Protein AF-0000000066939389 (afdb_homodimer)

Organism: NCBI:txid1442368

Nearest PDB structures (foldseek):
  5b0c-assembly1_B  TM=9.181E-01  e=1.060E-09  Cannabis sativa
  5b0d-assembly1_A  TM=9.065E-01  e=1.227E-09  Cannabis sativa
  5b0f-assembly1_B  TM=9.183E-01  e=2.949E-09  Cannabis sativa
  3hfk-assembly1_D  TM=7.284E-01  e=1.180E-06  Pseudomonas reinekei
  2ftr-assembly1_B  TM=6.186E-01  e=6.329E-04  Halalkalibacterium halodurans C-125

Secondary structure (DSSP, 8-state):
--EEEEEEEEE-TT--HHHHHHHHHHHHHHHHH-B-TTT-SB-EEEEEEEE---SSS--TT--EEEEEEESSHHHHHHHHHT-HHHHHHHHHHGGGEEEEEEEEEETT--/--EEEEEEEEE-TT--HHHHHHHHHHHHHHHHH-B-TTT-SB-EEEEEEEE---SSS--TT--EEEEEEESSHHHHHHHHHT-HHHHHHHHHHGGGEEEEEEEEEETT--

pLDDT: mean 97.98, std 1.35, range [88.69, 98.94]

InterPro domains:
  IPR011008 Dimeric alpha-beta barrel [SSF54909] (2-107)
  IPR013097 Stress responsive alpha+beta-barrel [PF07876] (3-106)
  IPR013097 Stress responsive alpha+beta-barrel [PS51502] (3-105)
  IPR013097 Stress responsive alpha+beta-barrel [SM00886] (3-107)
  IPR044662 Stress-response A/B barrel domain-containing protein HS1/DABB1-like [PTHR33178] (3-108)

Radius of gyration: 17.3 Å; Cα contacts (8 Å, |Δi|>4): 454; chains: 2; bounding box: 35×48×40 Å

Foldseek 3Di:
DKKKKKKFFLFDPPDDPVRVVVLVCLQQCCQAVQADPVVRGRFWPDKDKDFDDDPPPPCVNTTMMMITMGPDPVVVCCLVPPGVSNVVSCVVCVVGTDDMDIDMDDPPDD/DKKKKKKFFLFDPPDDPVRVVVLVCLVQCCQAPQADPPVRGRFWPDKDKDFDDDPPPPCVNTTMMMITMGPDPVVVCCLVPPGVSNVVSCVVCVVGTDDMDMDMDDPPDD

Solvent-accessible surface area (backbone atoms only — not comparable to full-atom values): 11600 Å² total; per-residue (Å²): 98,46,26,43,38,38,39,34,34,17,57,43,85,82,56,48,73,66,54,50,43,50,51,52,50,55,60,58,44,42,37,71,62,36,56,35,89,84,79,67,38,60,55,47,72,46,66,49,34,22,33,50,69,53,87,78,78,34,39,86,73,42,42,30,39,34,46,34,31,21,66,24,56,66,56,45,50,40,45,75,74,63,34,65,56,51,51,49,47,47,66,73,48,50,84,51,39,80,44,65,36,40,42,20,23,38,73,77,41,112,98,46,28,43,39,36,40,35,33,17,55,44,83,83,57,48,73,65,54,50,45,51,52,51,49,56,59,58,44,42,37,74,63,36,56,35,90,84,81,68,37,56,55,48,72,46,67,48,34,21,33,50,70,53,88,77,78,34,41,86,74,42,42,31,39,34,46,34,32,23,66,24,58,65,55,46,50,39,45,75,75,62,34,65,56,52,51,48,48,47,66,71,48,48,84,51,37,79,45,65,36,39,43,21,23,37,72,78,41,108

Structure (mmCIF, N/CA/C/O backbone):
data_AF-0000000066939389-model_v1
#
loop_
_entity.id
_entity.type
_entity.pdbx_description
1 polymer 'Stress-response A/B barrel domain-containing protein'
#
loop_
_atom_site.group_PDB
_atom_site.id
_atom_site.type_symbol
_atom_site.label_atom_id
_atom_site.label_alt_id
_atom_site.label_comp_id
_atom_site.label_asym_id
_atom_site.label_entity_id
_atom_site.label_seq_id
_atom_site.pdbx_PDB_ins_code
_atom_site.Cartn_x
_atom_site.Cartn_y
_atom_site.Cartn_z
_atom_site.occupancy
_atom_site.B_iso_or_equiv
_atom_site.auth_seq_id
_atom_site.auth_comp_id
_atom_site.auth_asym_id
_atom_site.auth_atom_id
_atom_site.pdbx_PDB_model_num
ATOM 1 N N . MET A 1 1 ? -14.898 -1.695 10.594 1 88.69 1 MET A N 1
ATOM 2 C CA . MET A 1 1 ? -13.766 -2.562 10.281 1 88.69 1 MET A CA 1
ATOM 3 C C . MET A 1 1 ? -12.539 -1.738 9.914 1 88.69 1 MET A C 1
ATOM 5 O O . MET A 1 1 ? -12.664 -0.616 9.422 1 88.69 1 MET A O 1
ATOM 9 N N . ALA A 1 2 ? -11.414 -2.283 10.18 1 96.31 2 ALA A N 1
ATOM 10 C CA . ALA A 1 2 ? -10.172 -1.541 9.977 1 96.31 2 ALA A CA 1
ATOM 11 C C . ALA A 1 2 ? -9.961 -1.225 8.5 1 96.31 2 ALA A C 1
ATOM 13 O O . ALA A 1 2 ? -10.406 -1.975 7.625 1 96.31 2 ALA A O 1
ATOM 14 N N . ILE A 1 3 ? -9.469 -0.086 8.227 1 98.69 3 ILE A N 1
ATOM 15 C CA . ILE A 1 3 ? -9.172 0.346 6.867 1 98.69 3 ILE A CA 1
ATOM 16 C C . ILE A 1 3 ? -7.664 0.49 6.688 1 98.69 3 ILE A C 1
ATOM 18 O O . ILE A 1 3 ? -6.988 1.094 7.52 1 98.69 3 ILE A O 1
ATOM 22 N N . VAL A 1 4 ? -7.184 -0.152 5.664 1 98.88 4 VAL A N 1
ATOM 23 C CA . VAL A 1 4 ? -5.812 0.104 5.23 1 98.88 4 VAL A CA 1
ATOM 24 C C . VAL A 1 4 ? -5.809 1.155 4.121 1 98.88 4 VAL A C 1
ATOM 26 O O . VAL A 1 4 ? -6.508 1.007 3.115 1 98.88 4 VAL A O 1
ATOM 29 N N . HIS A 1 5 ? -5.168 2.242 4.387 1 98.94 5 HIS A N 1
ATOM 30 C CA . HIS A 1 5 ? -5.016 3.387 3.496 1 98.94 5 HIS A CA 1
ATOM 31 C C . HIS A 1 5 ? -3.627 3.404 2.859 1 98.94 5 HIS A C 1
ATOM 33 O O . HIS A 1 5 ? -2.639 3.721 3.525 1 98.94 5 HIS A O 1
ATOM 39 N N . ILE A 1 6 ? -3.547 3.037 1.545 1 98.94 6 ILE A N 1
ATOM 40 C CA . ILE A 1 6 ? -2.309 3.088 0.775 1 98.94 6 ILE A CA 1
ATOM 41 C C . ILE A 1 6 ? -2.227 4.406 0.014 1 98.94 6 ILE A C 1
ATOM 43 O O . ILE A 1 6 ? -3.186 4.809 -0.65 1 98.94 6 ILE A O 1
ATOM 47 N N . VAL A 1 7 ? -1.108 5.066 0.134 1 98.94 7 VAL A N 1
ATOM 48 C CA . VAL A 1 7 ? -0.902 6.273 -0.658 1 98.94 7 VAL A CA 1
ATOM 49 C C . VAL A 1 7 ? 0.495 6.258 -1.274 1 98.94 7 VAL A C 1
ATOM 51 O O . VAL A 1 7 ? 1.485 6.031 -0.576 1 98.94 7 VAL A O 1
ATOM 54 N N . LEU A 1 8 ? 0.57 6.395 -2.561 1 98.88 8 LEU A N 1
ATOM 55 C CA . LEU A 1 8 ? 1.81 6.516 -3.32 1 98.88 8 LEU A CA 1
ATOM 56 C C . LEU A 1 8 ? 2.01 7.945 -3.807 1 98.88 8 LEU A C 1
ATOM 58 O O . LEU A 1 8 ? 1.061 8.594 -4.254 1 98.88 8 LEU A O 1
ATOM 62 N N . PHE A 1 9 ? 3.254 8.453 -3.682 1 98.88 9 PHE A N 1
ATOM 63 C CA . PHE A 1 9 ? 3.576 9.797 -4.145 1 98.88 9 PHE A CA 1
ATOM 64 C C . PHE A 1 9 ? 4.645 9.75 -5.234 1 98.88 9 PHE A C 1
ATOM 66 O O . PHE A 1 9 ? 5.641 9.031 -5.102 1 98.88 9 PHE A O 1
ATOM 73 N N . LYS A 1 10 ? 4.375 10.43 -6.352 1 98.81 10 LYS A N 1
ATOM 74 C CA . LYS A 1 10 ? 5.43 10.812 -7.285 1 98.81 10 LYS A CA 1
ATOM 75 C C . LYS A 1 10 ? 6.023 12.172 -6.918 1 98.81 10 LYS A C 1
ATOM 77 O O . LYS A 1 10 ? 5.559 13.211 -7.395 1 98.81 10 LYS A O 1
ATOM 82 N N . LEU A 1 11 ? 7.023 12.148 -6.059 1 98.75 11 LEU A N 1
ATOM 83 C CA . LEU A 1 11 ? 7.648 13.398 -5.633 1 98.75 11 LEU A CA 1
ATOM 84 C C . LEU A 1 11 ? 8.414 14.047 -6.785 1 98.75 11 LEU A C 1
ATOM 86 O O . LEU A 1 11 ? 8.992 13.344 -7.617 1 98.75 11 LEU A O 1
ATOM 90 N N . LYS A 1 12 ? 8.398 15.32 -6.723 1 98.62 12 LYS A N 1
ATOM 91 C CA . LYS A 1 12 ? 9.117 16.047 -7.766 1 98.62 12 LYS A CA 1
ATOM 92 C C . LYS A 1 12 ? 10.609 15.766 -7.707 1 98.62 12 LYS A C 1
ATOM 94 O O . LYS A 1 12 ? 11.203 15.711 -6.625 1 98.62 12 LYS A O 1
ATOM 99 N N . SER A 1 13 ? 11.18 15.617 -8.922 1 96.88 13 SER A N 1
ATOM 100 C CA . SER A 1 13 ? 12.594 15.25 -9.016 1 96.88 13 SER A CA 1
ATOM 101 C C . SER A 1 13 ? 13.492 16.391 -8.547 1 96.88 13 SER A C 1
ATOM 103 O O . SER A 1 13 ? 14.641 16.156 -8.164 1 96.88 13 SER A O 1
ATOM 105 N N . ALA A 1 14 ? 13 17.562 -8.484 1 97.62 14 ALA A N 1
ATOM 106 C CA . ALA A 1 14 ? 13.805 18.75 -8.164 1 97.62 14 ALA A CA 1
ATOM 107 C C . ALA A 1 14 ? 13.969 18.891 -6.656 1 97.62 14 ALA A C 1
ATOM 109 O O . ALA A 1 14 ? 14.797 19.688 -6.199 1 97.62 14 ALA A O 1
ATOM 110 N N . LEU A 1 15 ? 13.18 18.156 -5.914 1 97.94 15 LEU A N 1
ATOM 111 C CA . LEU A 1 15 ? 13.273 18.281 -4.465 1 97.94 15 LEU A CA 1
ATOM 112 C C . LEU A 1 15 ? 14.664 17.891 -3.977 1 97.94 15 LEU A C 1
ATOM 114 O O . LEU A 1 15 ? 15.242 16.906 -4.465 1 97.94 15 LEU A O 1
AT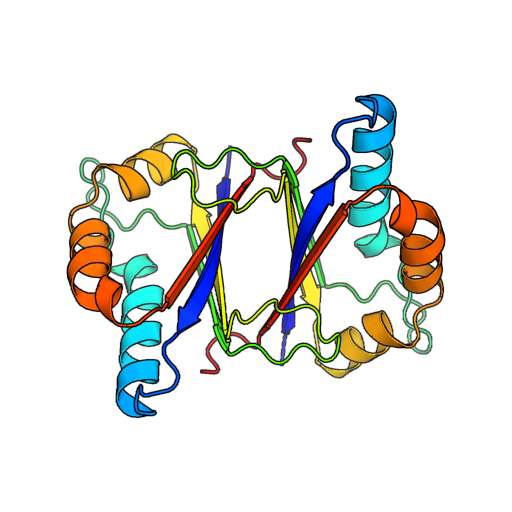OM 118 N N . SER A 1 16 ? 15.172 18.672 -3.035 1 97.62 16 SER A N 1
ATOM 119 C CA . SER A 1 16 ? 16.422 18.297 -2.371 1 97.62 16 SER A CA 1
ATOM 120 C C . SER A 1 16 ? 16.203 17.125 -1.422 1 97.62 16 SER A C 1
ATOM 122 O O . SER A 1 16 ? 15.062 16.766 -1.108 1 97.62 16 SER A O 1
ATOM 124 N N . GLU A 1 17 ? 17.312 16.531 -1.007 1 96.44 17 GLU A N 1
ATOM 125 C CA . GLU A 1 17 ? 17.234 15.453 -0.027 1 96.44 17 GLU A CA 1
ATOM 126 C C . GLU A 1 17 ? 16.547 15.922 1.258 1 96.44 17 GLU A C 1
ATOM 128 O O . GLU A 1 17 ? 15.773 15.18 1.86 1 96.44 17 GLU A O 1
ATOM 133 N N . THR A 1 18 ? 16.859 17.141 1.604 1 97.62 18 THR A N 1
ATOM 134 C CA . THR A 1 18 ? 16.281 17.703 2.82 1 97.62 18 THR A CA 1
ATOM 135 C C . THR A 1 18 ? 14.766 17.875 2.67 1 97.62 18 THR A C 1
ATOM 137 O O . THR A 1 18 ? 14.008 17.547 3.588 1 97.62 18 THR A O 1
ATOM 140 N N . GLU A 1 19 ? 14.336 18.359 1.562 1 98.06 19 GLU A N 1
ATOM 141 C CA . GLU A 1 19 ? 12.906 18.547 1.316 1 98.06 19 GLU A CA 1
ATOM 142 C C . GLU A 1 19 ? 12.172 17.219 1.287 1 98.06 19 GLU A C 1
ATOM 144 O O . GLU A 1 19 ? 11.055 17.094 1.808 1 98.06 19 GLU A O 1
ATOM 149 N N . ARG A 1 20 ? 12.797 16.25 0.665 1 97.94 20 ARG A N 1
ATOM 150 C CA . ARG A 1 20 ? 12.211 14.922 0.624 1 97.94 20 ARG A CA 1
ATOM 151 C C . ARG A 1 20 ? 12.062 14.344 2.027 1 97.94 20 ARG A C 1
ATOM 153 O O . ARG A 1 20 ? 11.023 13.789 2.369 1 97.94 20 ARG A O 1
ATOM 160 N N . LYS A 1 21 ? 13.125 14.5 2.773 1 97.69 21 LYS A N 1
ATOM 161 C CA . LYS A 1 21 ? 13.086 14.016 4.148 1 97.69 21 LYS A CA 1
ATOM 162 C C . LYS A 1 21 ? 12 14.727 4.949 1 97.69 21 LYS A C 1
ATOM 164 O O . LYS A 1 21 ? 11.273 14.094 5.719 1 97.69 21 LYS A O 1
ATOM 169 N N . GLU A 1 22 ? 11.906 16 4.801 1 98.19 22 GLU A N 1
ATOM 170 C CA . GLU A 1 22 ? 10.883 16.781 5.488 1 98.19 22 GLU A CA 1
ATOM 171 C C . GLU A 1 22 ? 9.484 16.297 5.117 1 98.19 22 GLU A C 1
ATOM 173 O O . GLU A 1 22 ? 8.617 16.156 5.984 1 98.19 22 GLU A O 1
ATOM 178 N N . PHE A 1 23 ? 9.297 16.078 3.824 1 98.69 23 PHE A N 1
ATOM 179 C CA . PHE A 1 23 ? 8.016 15.562 3.35 1 98.69 23 PHE A CA 1
ATOM 180 C C . PHE A 1 23 ? 7.672 14.258 4.051 1 98.69 23 PHE A C 1
ATOM 182 O O . PHE A 1 23 ? 6.562 14.102 4.57 1 98.69 23 PHE A O 1
ATOM 189 N N . CYS A 1 24 ? 8.609 13.352 4.109 1 98.56 24 CYS A N 1
ATOM 190 C CA . CYS A 1 24 ? 8.375 12.031 4.688 1 98.56 24 CYS A CA 1
ATOM 191 C C . CYS A 1 24 ? 8.148 12.133 6.191 1 98.56 24 CYS A C 1
ATOM 193 O O . CYS A 1 24 ? 7.285 11.438 6.738 1 98.56 24 CYS A O 1
ATOM 195 N N . ASP A 1 25 ? 8.938 13.016 6.855 1 98.44 25 ASP A N 1
ATOM 196 C CA . ASP A 1 25 ? 8.734 13.234 8.281 1 98.44 25 ASP A CA 1
ATOM 197 C C . ASP A 1 25 ? 7.336 13.781 8.562 1 98.44 25 ASP A C 1
ATOM 199 O O . ASP A 1 25 ? 6.676 13.352 9.516 1 98.44 25 ASP A O 1
ATOM 203 N N . ASP A 1 26 ? 6.938 14.758 7.773 1 98.62 26 ASP A N 1
ATOM 204 C CA . ASP A 1 26 ? 5.598 15.312 7.922 1 98.62 26 ASP A CA 1
ATOM 205 C C . ASP A 1 26 ? 4.535 14.219 7.789 1 98.62 26 ASP A C 1
ATOM 207 O O . ASP A 1 26 ? 3.627 14.125 8.617 1 98.62 26 ASP A O 1
ATOM 211 N N . MET A 1 27 ? 4.66 13.398 6.754 1 98.69 27 MET A N 1
ATOM 212 C CA . MET A 1 27 ? 3.701 12.328 6.488 1 98.69 27 MET A CA 1
ATOM 213 C C . MET A 1 27 ? 3.623 11.367 7.664 1 98.69 27 MET A C 1
ATOM 215 O O . MET A 1 27 ? 2.531 11.039 8.141 1 98.69 27 MET A O 1
ATOM 219 N N . LEU A 1 28 ? 4.758 10.961 8.164 1 98.44 28 LEU A N 1
ATOM 220 C CA . LEU A 1 28 ? 4.789 9.938 9.211 1 98.44 28 LEU A CA 1
ATOM 221 C C . LEU A 1 28 ? 4.367 10.523 10.555 1 98.44 28 LEU A C 1
ATOM 223 O O . LEU A 1 28 ? 3.865 9.805 11.422 1 98.44 28 LEU A O 1
ATOM 227 N N . SER A 1 29 ? 4.547 11.82 10.727 1 98.44 29 SER A N 1
ATOM 228 C CA . SER A 1 29 ? 4.168 12.477 11.977 1 98.44 29 SER A CA 1
ATOM 229 C C . SER A 1 29 ? 2.654 12.523 12.141 1 98.44 29 SER A C 1
ATOM 231 O O . SER A 1 29 ? 2.148 12.734 13.242 1 98.44 29 SER A O 1
ATOM 233 N N . LEU A 1 30 ? 1.893 12.352 11.008 1 98.75 30 LEU A N 1
ATOM 234 C CA . LEU A 1 30 ? 0.436 12.414 11.062 1 98.75 30 LEU A CA 1
ATOM 235 C C . LEU A 1 30 ? -0.119 11.398 12.055 1 98.75 30 LEU A C 1
ATOM 237 O O . LEU A 1 30 ? -1.142 11.641 12.695 1 98.75 30 LEU A O 1
ATOM 241 N N . LYS A 1 31 ? 0.53 10.25 12.188 1 98.62 31 LYS A N 1
ATOM 242 C CA . LYS A 1 31 ? 0.087 9.203 13.109 1 98.62 31 LYS A CA 1
ATOM 243 C C . LYS A 1 31 ? -0.072 9.75 14.523 1 98.62 31 LYS A C 1
ATOM 245 O O . LYS A 1 31 ? -1.02 9.398 15.227 1 98.62 31 LYS A O 1
ATOM 250 N N . ASP A 1 32 ? 0.812 10.641 14.875 1 98.19 32 ASP A N 1
ATOM 251 C CA . ASP A 1 32 ? 0.841 11.133 16.25 1 98.19 32 ASP A CA 1
ATOM 252 C C . ASP A 1 32 ? 0.137 12.484 16.359 1 98.19 32 ASP A C 1
ATOM 254 O O . ASP A 1 32 ? -0.246 12.898 17.469 1 98.19 32 ASP A O 1
ATOM 258 N N . THR A 1 33 ? 0.004 13.195 15.25 1 98.5 33 THR A N 1
ATOM 259 C CA . THR A 1 33 ? -0.475 14.57 15.344 1 98.5 33 THR A CA 1
ATOM 260 C C . THR A 1 33 ? -1.947 14.656 14.945 1 98.5 33 THR A C 1
ATOM 262 O O . THR A 1 33 ? -2.627 15.633 15.273 1 98.5 33 THR A O 1
ATOM 265 N N . CYS A 1 34 ? -2.453 13.75 14.164 1 98.75 34 CYS A N 1
ATOM 266 C CA . CYS A 1 34 ? -3.887 13.688 13.906 1 98.75 34 CYS A CA 1
ATOM 267 C C . CYS A 1 34 ? -4.648 13.258 15.156 1 98.75 34 CYS A C 1
ATOM 269 O O . CYS A 1 34 ? -4.535 12.109 15.586 1 98.75 34 CYS A O 1
ATOM 271 N N . ILE A 1 35 ? -5.457 14.117 15.711 1 97.94 35 ILE A N 1
ATOM 272 C CA . ILE A 1 35 ? -6.184 13.914 16.953 1 97.94 35 ILE A CA 1
ATOM 273 C C . ILE A 1 35 ? -7.684 13.852 16.672 1 97.94 35 ILE A C 1
ATOM 275 O O . ILE A 1 35 ? -8.227 14.727 15.992 1 97.94 35 ILE A O 1
ATOM 279 N N . HIS A 1 36 ? -8.242 12.898 17.219 1 96.56 36 HIS A N 1
ATOM 280 C CA . HIS A 1 36 ? -9.688 12.766 17.047 1 96.56 36 HIS A CA 1
ATOM 281 C C . HIS A 1 36 ? -10.438 13.859 17.781 1 96.56 36 HIS A C 1
ATOM 283 O O . HIS A 1 36 ? -10.164 14.125 18.953 1 96.56 36 HIS A O 1
ATOM 289 N N . PRO A 1 37 ? -11.398 14.414 17.109 1 94.38 37 PRO A N 1
ATOM 290 C CA . PRO A 1 37 ? -12.031 15.602 17.688 1 94.38 37 PRO A CA 1
ATOM 291 C C . PRO A 1 37 ? -12.836 15.281 18.953 1 94.38 37 PRO A C 1
ATOM 293 O O . PRO A 1 37 ? -13.016 16.141 19.812 1 94.38 37 PRO A O 1
ATOM 296 N N . THR A 1 38 ? -13.344 14.047 19.141 1 95 38 THR A N 1
ATOM 297 C CA . THR A 1 38 ? -14.172 13.703 20.281 1 95 38 THR A CA 1
ATOM 298 C C . THR A 1 38 ? -13.344 13.062 21.391 1 95 38 THR A C 1
ATOM 300 O O . THR A 1 38 ? -13.414 13.477 22.547 1 95 38 THR A O 1
ATOM 303 N N . SER A 1 39 ? -12.492 12.141 21.078 1 95.38 39 SER A N 1
ATOM 304 C CA . SER A 1 39 ? -11.703 11.438 22.094 1 95.38 39 SER A CA 1
ATOM 305 C C . S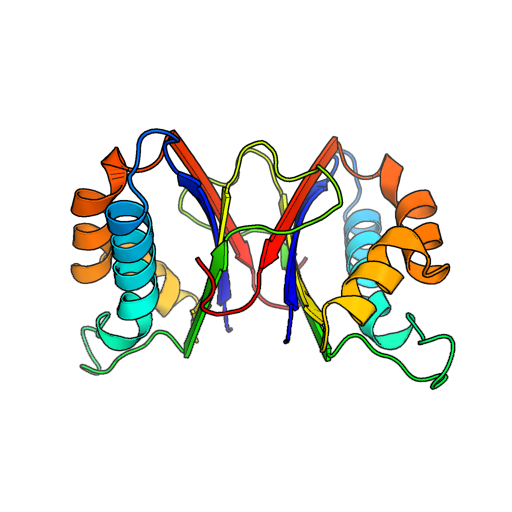ER A 1 39 ? -10.461 12.234 22.469 1 95.38 39 SER A C 1
ATOM 307 O O . SER A 1 39 ? -9.836 11.961 23.5 1 95.38 39 SER A O 1
ATOM 309 N N . ASN A 1 40 ? -10.062 13.156 21.641 1 96.44 40 ASN A N 1
ATOM 310 C CA . ASN A 1 40 ? -8.875 13.984 21.828 1 96.44 40 ASN A CA 1
ATOM 311 C C . ASN A 1 40 ? -7.605 13.133 21.922 1 96.44 40 ASN A C 1
ATOM 313 O O . ASN A 1 40 ? -6.688 13.461 22.688 1 96.44 40 ASN A O 1
ATOM 317 N N . LYS A 1 41 ? -7.535 12.078 21.25 1 97.44 41 LYS A N 1
ATOM 318 C CA . LYS A 1 41 ? -6.391 11.18 21.172 1 97.44 41 LYS A CA 1
ATOM 319 C C . LYS A 1 41 ? -6.008 10.906 19.719 1 97.44 41 LYS A C 1
ATOM 321 O O . LYS A 1 41 ? -6.84 11.023 18.812 1 97.44 41 LYS A O 1
ATOM 326 N N . PRO A 1 42 ? -4.695 10.594 19.531 1 98.25 42 PRO A N 1
ATOM 327 C CA . PRO A 1 42 ? -4.363 10.086 18.203 1 98.25 42 PRO A CA 1
ATOM 328 C C . PRO A 1 42 ? -5.23 8.898 17.797 1 98.25 42 PRO A C 1
ATOM 330 O O . PRO A 1 42 ? -5.543 8.039 18.625 1 98.25 42 PRO A O 1
ATOM 333 N N . TYR A 1 43 ? -5.664 8.844 16.5 1 98.31 43 TYR A N 1
ATOM 334 C CA . TYR A 1 43 ? -6.625 7.812 16.125 1 98.31 43 TYR A CA 1
ATOM 335 C C . TYR A 1 43 ? -6.109 6.984 14.961 1 98.31 43 TYR A C 1
ATOM 337 O O . TYR A 1 43 ? -6.766 6.039 14.523 1 98.31 43 TYR A O 1
ATOM 345 N N . ILE A 1 44 ? -4.984 7.363 14.352 1 98.69 44 ILE A N 1
ATOM 346 C CA . ILE A 1 44 ? -4.32 6.512 13.367 1 98.69 44 ILE A CA 1
ATOM 347 C C . ILE A 1 44 ? -3.633 5.348 14.078 1 98.69 44 ILE A C 1
ATOM 349 O O . ILE A 1 44 ? -2.811 5.551 14.969 1 98.69 44 ILE A O 1
ATOM 353 N N . VAL A 1 45 ? -3.93 4.145 13.672 1 98.56 45 VAL A N 1
ATOM 354 C CA . VAL A 1 45 ? -3.496 2.926 14.344 1 98.56 45 VAL A CA 1
ATOM 355 C C . VAL A 1 45 ? -2.025 2.658 14.031 1 98.56 45 VAL A C 1
ATOM 357 O O . VAL A 1 45 ? -1.245 2.322 14.93 1 98.56 45 VAL A O 1
ATOM 360 N N . SER A 1 46 ? -1.655 2.771 12.844 1 98.56 46 SER A N 1
ATOM 361 C CA . SER A 1 46 ? -0.279 2.561 12.406 1 98.56 46 SER A CA 1
ATOM 362 C C . SER A 1 46 ? 0.017 3.324 11.125 1 98.56 46 SER A C 1
ATOM 364 O O . SER A 1 46 ? -0.898 3.648 10.359 1 98.56 46 SER A O 1
ATOM 366 N N . SER A 1 47 ? 1.213 3.707 10.969 1 98.69 47 SER A N 1
ATOM 367 C CA . SER A 1 47 ? 1.701 4.402 9.781 1 98.69 47 SER A CA 1
ATOM 368 C C . SER A 1 47 ? 3.148 4.027 9.477 1 98.69 47 SER A C 1
ATOM 370 O O . SER A 1 47 ? 3.996 4.031 10.375 1 98.69 47 SER A O 1
ATOM 372 N N . SER A 1 48 ? 3.395 3.623 8.25 1 98.69 48 SER A N 1
ATOM 373 C CA . SER A 1 48 ? 4.754 3.344 7.797 1 98.69 48 SER A CA 1
ATOM 374 C C . SER A 1 48 ? 4.961 3.783 6.352 1 98.69 48 SER A C 1
ATOM 376 O O . SER A 1 48 ? 3.992 3.996 5.617 1 98.69 48 SER A O 1
ATOM 378 N N . GLY A 1 49 ? 6.16 3.992 5.957 1 98.5 49 GLY A N 1
ATOM 379 C CA . GLY A 1 49 ? 6.465 4.395 4.594 1 98.5 49 GLY A CA 1
ATOM 380 C C . GLY A 1 49 ? 7.957 4.484 4.316 1 98.5 49 GLY A C 1
ATOM 381 O O . GLY A 1 49 ? 8.773 4.211 5.199 1 98.5 49 GLY A O 1
ATOM 382 N N . GLY A 1 50 ? 8.195 4.801 3.043 1 98.38 50 GLY A N 1
ATOM 383 C CA . GLY A 1 50 ? 9.578 4.941 2.617 1 98.38 50 GLY A CA 1
ATOM 384 C C . GLY A 1 50 ? 9.727 5.137 1.12 1 98.38 50 GLY A C 1
ATOM 385 O O . GLY A 1 50 ? 8.727 5.27 0.406 1 98.38 50 GLY A O 1
ATOM 386 N N . VAL A 1 51 ? 11.008 5.262 0.762 1 98.56 51 VAL A N 1
ATOM 387 C CA . VAL A 1 51 ? 11.359 5.402 -0.648 1 98.56 51 VAL A CA 1
ATOM 388 C C . VAL A 1 51 ? 11.305 4.035 -1.33 1 98.56 51 VAL A C 1
ATOM 390 O O . VAL A 1 51 ? 11.688 3.023 -0.737 1 98.56 51 VAL A O 1
ATOM 393 N N . ASP A 1 52 ? 10.852 4.062 -2.613 1 98.69 52 ASP A N 1
ATOM 394 C CA . ASP A 1 52 ? 10.719 2.822 -3.373 1 98.69 52 ASP A CA 1
ATOM 395 C C . ASP A 1 52 ? 12.086 2.193 -3.639 1 98.69 52 ASP A C 1
ATOM 397 O O . ASP A 1 52 ? 13.047 2.898 -3.949 1 98.69 52 ASP A O 1
ATOM 401 N N . ASN A 1 53 ? 12.141 0.881 -3.521 1 98.62 53 ASN A N 1
ATOM 402 C CA . ASN A 1 53 ? 13.328 0.13 -3.912 1 98.62 53 ASN A CA 1
ATOM 403 C C . ASN A 1 53 ? 12.961 -1.17 -4.625 1 98.62 53 ASN A C 1
ATOM 405 O O . ASN A 1 53 ? 13.727 -2.133 -4.602 1 98.62 53 ASN A O 1
ATOM 409 N N . SER A 1 54 ? 11.766 -1.232 -5.184 1 98.62 54 SER A N 1
ATOM 410 C CA . SER A 1 54 ? 11.32 -2.43 -5.891 1 98.62 54 SER A CA 1
ATOM 411 C C . SER A 1 54 ? 12.18 -2.695 -7.125 1 98.62 54 SER A C 1
ATOM 413 O O . SER A 1 54 ? 12.445 -1.782 -7.91 1 98.62 54 SER A O 1
ATOM 415 N N . PRO A 1 55 ? 12.562 -3.924 -7.355 1 98.19 55 PRO A N 1
ATOM 416 C CA . PRO A 1 55 ? 13.336 -4.27 -8.547 1 98.19 55 PRO A CA 1
ATOM 417 C C . PRO A 1 55 ? 12.453 -4.559 -9.758 1 98.19 55 PRO A C 1
ATOM 419 O O . PRO A 1 55 ? 12.961 -4.848 -10.844 1 98.19 55 PRO A O 1
ATOM 422 N N . GLU A 1 56 ? 11.156 -4.438 -9.703 1 97.88 56 GLU A N 1
ATOM 423 C CA . GLU A 1 56 ? 10.25 -5.004 -10.688 1 97.88 56 GLU A CA 1
ATOM 424 C C . GLU A 1 56 ? 10.016 -4.027 -11.844 1 97.88 56 GLU A C 1
ATOM 426 O O . GLU A 1 56 ? 9.484 -4.41 -12.891 1 97.88 56 GLU A O 1
ATOM 431 N N . GLY A 1 57 ? 10.336 -2.805 -11.625 1 97.75 57 GLY A N 1
ATOM 432 C CA . GLY A 1 57 ? 10.18 -1.83 -12.695 1 97.75 57 GLY A CA 1
ATOM 433 C C . GLY A 1 57 ? 8.734 -1.436 -12.945 1 97.75 57 GLY A C 1
ATOM 434 O O . GLY A 1 57 ? 8.398 -0.929 -14.016 1 97.75 57 GLY A O 1
ATOM 435 N N . ALA A 1 58 ? 7.859 -1.693 -12.008 1 98.25 58 ALA A N 1
ATOM 436 C CA . ALA A 1 58 ? 6.43 -1.434 -12.18 1 98.25 58 ALA A CA 1
ATOM 437 C C . ALA A 1 58 ? 5.977 -0.267 -11.305 1 98.25 58 ALA A C 1
ATOM 439 O O . ALA A 1 58 ? 4.844 -0.251 -10.812 1 98.25 58 ALA A O 1
ATOM 440 N N . GLN A 1 59 ? 6.805 0.694 -11 1 98.19 59 GLN A N 1
ATOM 441 C CA . GLN A 1 59 ? 6.484 1.775 -10.078 1 98.19 59 GLN A CA 1
ATOM 442 C C . GLN 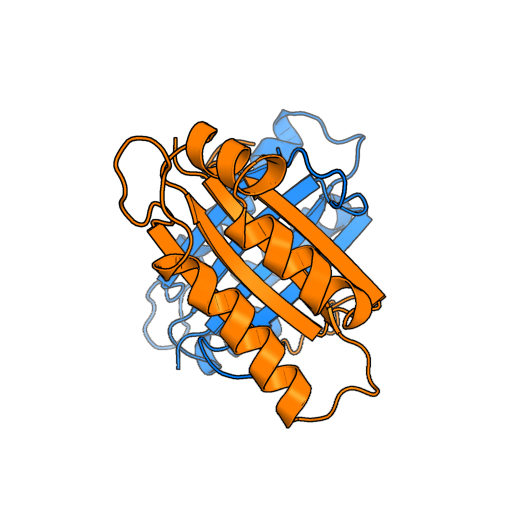A 1 59 ? 5.551 2.795 -10.727 1 98.19 59 GLN A C 1
ATOM 444 O O . GLN A 1 59 ? 4.785 3.473 -10.031 1 98.19 59 GLN A O 1
ATOM 449 N N . GLY A 1 60 ? 5.621 2.973 -12.094 1 97.69 60 GLY A N 1
ATOM 450 C CA . GLY A 1 60 ? 4.805 3.957 -12.789 1 97.69 60 GLY A CA 1
ATOM 451 C C . GLY A 1 60 ? 5.18 5.387 -12.453 1 97.69 60 GLY A C 1
ATOM 452 O O . GLY A 1 60 ? 4.316 6.27 -12.43 1 97.69 60 GLY A O 1
ATOM 453 N N . GLY A 1 61 ? 6.402 5.605 -12.047 1 97.94 61 GLY A N 1
ATOM 454 C CA . GLY A 1 61 ? 6.883 6.949 -11.758 1 97.94 61 GLY A CA 1
ATOM 455 C C . GLY A 1 61 ? 6.727 7.332 -10.297 1 97.94 61 GLY A C 1
ATOM 456 O O . GLY A 1 61 ? 7.246 8.359 -9.859 1 97.94 61 GLY A O 1
ATOM 457 N N . PHE A 1 62 ? 6.047 6.523 -9.539 1 98.81 62 PHE A N 1
ATOM 458 C CA . PHE A 1 62 ? 5.898 6.824 -8.117 1 98.81 62 PHE A CA 1
ATOM 459 C C . PHE A 1 62 ? 7.18 6.5 -7.359 1 98.81 62 PHE A C 1
ATOM 461 O O . PHE A 1 62 ? 7.836 5.496 -7.641 1 98.81 62 PHE A O 1
ATOM 468 N N . THR A 1 63 ? 7.512 7.324 -6.379 1 98.75 63 THR A N 1
ATOM 469 C CA . THR A 1 63 ? 8.836 7.262 -5.77 1 98.75 63 THR A CA 1
ATOM 470 C C . THR A 1 63 ? 8.742 6.828 -4.309 1 98.75 63 THR A C 1
ATOM 472 O O . THR A 1 63 ? 9.727 6.383 -3.721 1 98.75 63 THR A O 1
ATOM 475 N N . HIS A 1 64 ? 7.602 7.039 -3.691 1 98.81 64 HIS A N 1
ATOM 476 C CA . HIS A 1 64 ? 7.406 6.75 -2.275 1 98.81 64 HIS A CA 1
ATOM 477 C C . HIS A 1 64 ? 6.059 6.074 -2.033 1 98.81 64 HIS A C 1
ATOM 479 O O . HIS A 1 64 ? 5.086 6.348 -2.74 1 98.81 64 HIS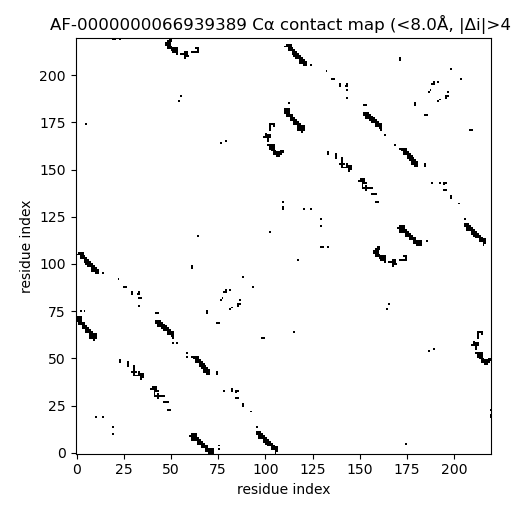 A O 1
ATOM 485 N N . GLY A 1 65 ? 6.016 5.258 -1.098 1 98.88 65 GLY A N 1
ATOM 486 C CA . GLY A 1 65 ? 4.777 4.637 -0.655 1 98.88 65 GLY A CA 1
ATOM 487 C C . GLY A 1 65 ? 4.59 4.688 0.849 1 98.88 65 GLY A C 1
ATOM 488 O O . GLY A 1 65 ? 5.559 4.594 1.606 1 98.88 65 GLY A O 1
ATOM 489 N N . PHE A 1 66 ? 3.383 4.812 1.271 1 98.94 66 PHE A N 1
ATOM 490 C CA . PHE A 1 66 ? 2.99 4.816 2.676 1 98.94 66 PHE A CA 1
ATOM 491 C C . PHE A 1 66 ? 1.744 3.967 2.895 1 98.94 66 PHE A C 1
ATOM 493 O O . PHE A 1 66 ? 0.864 3.916 2.031 1 98.94 66 PHE A O 1
ATOM 500 N N . VAL A 1 67 ? 1.696 3.305 4.023 1 98.88 67 VAL A N 1
ATOM 501 C CA . VAL A 1 67 ? 0.556 2.506 4.461 1 98.88 67 VAL A CA 1
ATOM 502 C C . VAL A 1 67 ? 0.075 2.994 5.824 1 98.88 67 VAL A C 1
ATOM 504 O O . VAL A 1 67 ? 0.834 2.988 6.797 1 98.88 67 VAL A O 1
ATOM 507 N N . VAL A 1 68 ? -1.151 3.434 5.867 1 98.88 68 VAL A N 1
ATOM 508 C CA . VAL A 1 68 ? -1.786 3.936 7.082 1 98.88 68 VAL A CA 1
ATOM 509 C C . VAL A 1 68 ? -2.982 3.059 7.441 1 98.88 68 VAL A C 1
ATOM 511 O O . VAL A 1 68 ? -3.764 2.674 6.566 1 98.88 68 VAL A O 1
ATOM 514 N N . GLU A 1 69 ? -3.096 2.754 8.695 1 98.81 69 GLU A N 1
ATOM 515 C CA . GLU A 1 69 ? -4.234 1.955 9.141 1 98.81 69 GLU A CA 1
ATOM 516 C C . GLU A 1 69 ? -5.133 2.756 10.078 1 98.81 69 GLU A C 1
ATOM 518 O O . GLU A 1 69 ? -4.652 3.4 11.016 1 98.81 69 GLU A O 1
ATOM 523 N N . PHE A 1 70 ? -6.406 2.664 9.773 1 98.69 70 PHE A N 1
ATOM 524 C CA . PHE A 1 70 ? -7.445 3.24 10.617 1 98.69 70 PHE A CA 1
ATOM 525 C C . PHE A 1 70 ? -8.266 2.145 11.289 1 98.69 70 PHE A C 1
ATOM 527 O O . PHE A 1 70 ? -8.477 1.079 10.711 1 98.69 70 PHE A O 1
ATOM 534 N N . ALA A 1 71 ? -8.703 2.457 12.469 1 97.38 71 ALA A N 1
ATOM 535 C CA . ALA A 1 71 ? -9.5 1.474 13.203 1 97.38 71 ALA A CA 1
ATOM 536 C C . ALA A 1 71 ? -10.891 1.337 12.602 1 97.38 71 ALA A C 1
ATOM 538 O O . ALA A 1 71 ? -11.57 0.325 12.805 1 97.38 71 ALA A O 1
ATOM 539 N N . SER A 1 72 ? -11.312 2.377 11.93 1 97.06 72 SER A N 1
ATOM 540 C CA . SER A 1 72 ? -12.664 2.354 11.383 1 97.06 72 SER A CA 1
ATOM 541 C C . SER A 1 72 ? -12.766 3.217 10.125 1 97.06 72 SER A C 1
ATOM 543 O O . SER A 1 72 ? -11.898 4.055 9.875 1 97.06 72 SER A O 1
ATOM 545 N N . LYS A 1 73 ? -13.836 2.916 9.352 1 97.75 73 LYS A N 1
ATOM 546 C CA . LYS A 1 73 ? -14.156 3.736 8.188 1 97.75 73 LYS A CA 1
ATOM 547 C C . LYS A 1 73 ? -14.406 5.188 8.586 1 97.75 73 LYS A C 1
ATOM 549 O O . LYS A 1 73 ? -14.023 6.113 7.867 1 97.75 73 LYS A O 1
ATOM 554 N N . GLU A 1 74 ? -15.055 5.367 9.703 1 97.38 74 GLU A N 1
ATOM 555 C CA . GLU A 1 74 ? -15.336 6.715 10.203 1 97.38 74 GLU A CA 1
ATOM 556 C C . GLU A 1 74 ? -14.047 7.488 10.461 1 97.38 74 GLU A C 1
ATOM 558 O O . GLU A 1 74 ? -13.953 8.672 10.125 1 97.38 74 GLU A O 1
ATOM 563 N N . ASP A 1 75 ? -13.117 6.844 11.07 1 98.12 75 ASP A N 1
ATOM 564 C CA . ASP A 1 75 ? -11.828 7.488 11.312 1 98.12 75 ASP A CA 1
ATOM 565 C C . ASP A 1 75 ? -11.164 7.895 10 1 98.12 75 ASP A C 1
ATOM 567 O O . ASP A 1 75 ? -10.656 9.016 9.875 1 98.12 75 ASP A O 1
ATOM 571 N N . ARG A 1 76 ? -11.172 6.969 9.016 1 98.69 76 ARG A N 1
ATOM 572 C CA . ARG A 1 76 ? -10.586 7.27 7.715 1 98.69 76 ARG A CA 1
ATOM 573 C C . ARG A 1 76 ? -11.312 8.43 7.043 1 98.69 76 ARG A C 1
ATOM 575 O O . ARG A 1 76 ? -10.672 9.328 6.484 1 98.69 76 ARG A O 1
ATOM 582 N N . ASP A 1 77 ? -12.633 8.406 7.098 1 98.19 77 ASP A N 1
ATOM 583 C CA . ASP A 1 77 ? -13.414 9.469 6.473 1 98.19 77 ASP A CA 1
ATOM 584 C C . ASP A 1 77 ? -13.133 10.82 7.129 1 98.19 77 ASP A C 1
ATOM 586 O O . ASP A 1 77 ? -13.016 11.836 6.441 1 98.19 77 ASP A O 1
ATOM 590 N N . TYR A 1 78 ? -13.07 10.836 8.453 1 98.31 78 TYR A N 1
ATOM 591 C CA . TYR A 1 78 ? -12.719 12.062 9.172 1 98.31 78 TYR A CA 1
ATOM 592 C C . TYR A 1 78 ? -11.344 12.562 8.75 1 98.31 78 TYR A C 1
ATOM 594 O O . TYR A 1 78 ? -11.172 13.742 8.445 1 98.31 78 TYR A O 1
ATOM 602 N N . TYR A 1 79 ? -10.383 11.688 8.688 1 98.75 79 TYR A N 1
ATOM 603 C CA . TYR A 1 79 ? -9.016 11.984 8.273 1 98.75 79 TYR A CA 1
ATOM 604 C C . TYR A 1 79 ? -8.992 12.664 6.914 1 98.75 79 TYR A C 1
ATOM 606 O O . TYR A 1 79 ? -8.414 13.742 6.762 1 98.75 79 TYR A O 1
ATOM 614 N N . VAL A 1 80 ? -9.688 12.125 5.973 1 98.31 80 VAL A N 1
ATOM 615 C CA . VAL A 1 80 ? -9.609 12.547 4.578 1 98.31 80 VAL A CA 1
ATOM 616 C C . VAL A 1 80 ? -10.398 13.836 4.383 1 98.31 80 VAL A C 1
ATOM 618 O O . VAL A 1 80 ? -9.93 14.773 3.73 1 98.31 80 VAL A O 1
ATOM 621 N N . ALA A 1 81 ? -11.523 13.961 5.02 1 97.38 81 ALA A N 1
ATOM 622 C CA . ALA A 1 81 ? -12.461 15.023 4.668 1 97.38 81 ALA A CA 1
ATOM 623 C C . ALA A 1 81 ? -12.344 16.203 5.629 1 97.38 81 ALA A C 1
ATOM 625 O O . ALA A 1 81 ? -12.609 17.344 5.254 1 97.38 81 ALA A O 1
ATOM 626 N N . THR A 1 82 ? -11.898 15.938 6.926 1 97.25 82 THR A N 1
ATOM 627 C CA . THR A 1 82 ? -12.219 16.969 7.91 1 97.25 82 THR A CA 1
ATOM 628 C C . THR A 1 82 ? -11 17.281 8.773 1 97.25 82 THR A C 1
ATOM 630 O O . THR A 1 82 ? -10.859 18.391 9.273 1 97.25 82 THR A O 1
ATOM 633 N N . ASP A 1 83 ? -10.109 16.344 9.008 1 98.56 83 ASP A N 1
ATOM 634 C CA . ASP A 1 83 ? -9.016 16.547 9.961 1 98.56 83 ASP A CA 1
ATOM 635 C C . ASP A 1 83 ? -8.156 17.734 9.562 1 98.56 83 ASP A C 1
ATOM 637 O O . ASP A 1 83 ? -7.57 17.766 8.477 1 98.56 83 ASP A O 1
ATOM 641 N N . PRO A 1 84 ? -8.055 18.719 10.445 1 98.12 84 PRO A N 1
ATOM 642 C CA . PRO A 1 84 ? -7.316 19.938 10.078 1 98.12 84 PRO A CA 1
ATOM 643 C C . PRO A 1 84 ? -5.824 19.688 9.891 1 98.12 84 PRO A C 1
ATOM 645 O O . PRO A 1 84 ? -5.176 20.344 9.086 1 98.12 84 PRO A O 1
ATOM 648 N N . ILE A 1 85 ? -5.305 18.734 10.602 1 98.5 85 ILE A N 1
ATOM 649 C CA . ILE A 1 85 ? -3.883 18.422 10.484 1 98.5 85 ILE A CA 1
ATOM 650 C C . ILE A 1 85 ? -3.594 17.812 9.117 1 98.5 85 ILE A C 1
ATOM 652 O O . ILE A 1 85 ? -2.623 18.188 8.453 1 98.5 85 ILE A O 1
ATOM 656 N N . HIS A 1 86 ? -4.414 16.875 8.719 1 98.62 86 HIS A N 1
ATOM 657 C CA . HIS A 1 86 ? -4.246 16.297 7.391 1 9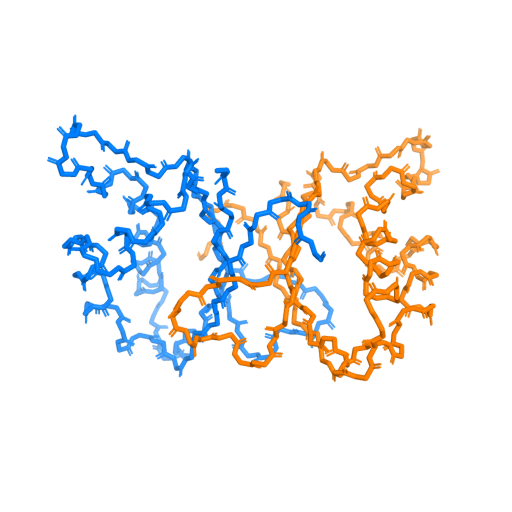8.62 86 HIS A CA 1
ATOM 658 C C . HIS A 1 86 ? -4.441 17.344 6.301 1 98.62 86 HIS A C 1
ATOM 660 O O . HIS A 1 86 ? -3.695 17.375 5.32 1 98.62 86 HIS A O 1
ATOM 666 N N . GLN A 1 87 ? -5.445 18.203 6.48 1 98 87 GLN A N 1
ATOM 667 C CA . GLN A 1 87 ? -5.668 19.266 5.504 1 98 87 GLN A CA 1
ATOM 668 C C . GLN A 1 87 ? -4.457 20.188 5.414 1 98 87 GLN A C 1
ATOM 670 O O . GLN A 1 87 ? -4.07 20.609 4.32 1 98 87 GLN A O 1
ATOM 675 N N . ALA A 1 88 ? -3.885 20.516 6.5 1 98.44 88 ALA A N 1
ATOM 676 C CA . ALA A 1 88 ? -2.682 21.344 6.512 1 98.44 88 ALA A CA 1
ATOM 677 C C . ALA A 1 88 ? -1.524 20.641 5.809 1 98.44 88 ALA A C 1
ATOM 679 O O . ALA A 1 88 ? -0.74 21.266 5.102 1 98.44 88 ALA A O 1
ATOM 680 N N . PHE A 1 89 ? -1.386 19.375 6.066 1 98.62 89 PHE A N 1
ATOM 681 C CA . PHE A 1 89 ? -0.378 18.578 5.371 1 98.62 89 PHE A CA 1
ATOM 682 C C . PHE A 1 89 ? -0.538 18.703 3.861 1 98.62 89 PHE A C 1
ATOM 684 O O . PHE A 1 89 ? 0.435 18.953 3.148 1 98.62 89 PHE A O 1
ATOM 691 N N . VAL A 1 90 ? -1.739 18.484 3.381 1 98.12 90 VAL A N 1
ATOM 692 C CA . VAL A 1 90 ? -2.014 18.531 1.948 1 98.12 90 VAL A CA 1
ATOM 693 C C . VAL A 1 90 ? -1.669 19.922 1.4 1 98.12 90 VAL A C 1
ATOM 695 O O . VAL A 1 90 ? -1.031 20.031 0.351 1 98.12 90 VAL A O 1
ATOM 698 N N . LYS A 1 91 ? -2.051 20.938 2.076 1 98 91 LYS A N 1
ATOM 699 C CA . LYS A 1 91 ? -1.777 22.312 1.647 1 98 91 LYS A CA 1
ATOM 700 C C . LYS A 1 91 ? -0.276 22.578 1.593 1 98 91 LYS A C 1
ATOM 702 O O . LYS A 1 91 ? 0.225 23.141 0.615 1 98 91 LYS A O 1
ATOM 707 N N . LYS A 1 92 ? 0.432 22.203 2.586 1 98.25 92 LYS A N 1
ATOM 708 C CA . LYS A 1 92 ? 1.867 22.453 2.693 1 98.25 92 LYS A CA 1
ATOM 709 C C . LYS A 1 92 ? 2.641 21.641 1.653 1 98.25 92 LYS A C 1
ATOM 711 O O . LYS A 1 92 ? 3.566 22.156 1.023 1 98.25 92 LYS A O 1
ATOM 716 N N . ASN A 1 93 ? 2.229 20.375 1.472 1 98.5 93 ASN A N 1
ATOM 717 C CA . ASN A 1 93 ? 3.088 19.453 0.739 1 98.5 93 ASN A CA 1
ATOM 718 C C . ASN A 1 93 ? 2.557 19.188 -0.667 1 98.5 93 ASN A C 1
ATOM 720 O O . ASN A 1 93 ? 3.258 18.609 -1.502 1 98.5 93 ASN A O 1
ATOM 724 N N . GLY A 1 94 ? 1.365 19.625 -0.965 1 98 94 GLY A N 1
ATOM 725 C CA . GLY A 1 94 ? 0.756 19.438 -2.273 1 98 94 GLY A CA 1
ATOM 726 C C . GLY A 1 94 ? 1.678 19.812 -3.418 1 98 94 GLY A C 1
ATOM 727 O O . GLY A 1 94 ? 1.803 19.078 -4.395 1 98 94 GLY A O 1
ATOM 728 N N . PRO A 1 95 ? 2.377 20.922 -3.309 1 97.94 95 PRO A N 1
ATOM 729 C CA . PRO A 1 95 ? 3.246 21.375 -4.402 1 97.94 95 PRO A CA 1
ATOM 730 C C . PRO A 1 95 ? 4.48 20.484 -4.566 1 97.94 95 PRO A C 1
ATOM 732 O O . PRO A 1 95 ? 5.23 20.641 -5.535 1 97.94 95 PRO A O 1
ATOM 735 N N . ARG A 1 96 ? 4.738 19.547 -3.721 1 98.44 96 ARG A N 1
ATOM 736 C CA . ARG A 1 96 ? 5.988 18.797 -3.715 1 98.44 96 ARG A CA 1
ATOM 737 C C . ARG A 1 96 ? 5.875 17.531 -4.562 1 98.44 96 ARG A C 1
ATOM 739 O O . ARG A 1 96 ? 6.867 16.844 -4.789 1 98.4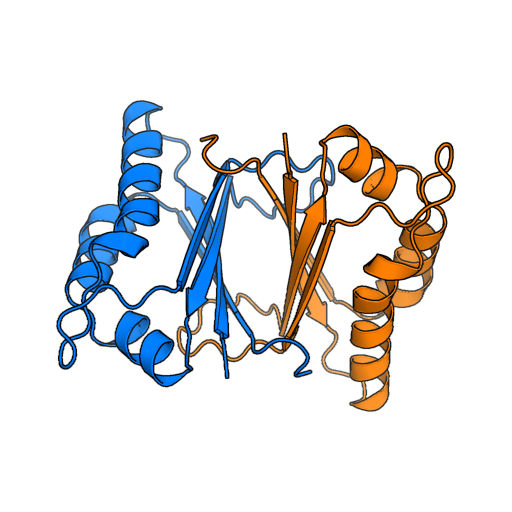4 96 ARG A O 1
ATOM 746 N N . PHE A 1 97 ? 4.703 17.219 -5 1 98.5 97 PHE A N 1
ATOM 747 C CA . PHE A 1 97 ? 4.582 16 -5.797 1 98.5 97 PHE A CA 1
ATOM 748 C C . PHE A 1 97 ? 3.797 16.266 -7.074 1 98.5 97 PHE A C 1
ATOM 750 O O . PHE A 1 97 ? 2.941 17.156 -7.109 1 98.5 97 PHE A O 1
ATOM 757 N N . ASP A 1 98 ? 4.113 15.445 -8.102 1 98.44 98 ASP A N 1
ATOM 758 C CA . ASP A 1 98 ? 3.49 15.547 -9.414 1 98.44 98 ASP A CA 1
ATOM 759 C C . ASP A 1 98 ? 2.221 14.703 -9.492 1 98.44 98 ASP A C 1
ATOM 761 O O . ASP A 1 98 ? 1.331 14.984 -10.297 1 98.44 98 ASP A O 1
ATOM 765 N N . ASP A 1 99 ? 2.17 13.648 -8.695 1 98.31 99 ASP A N 1
ATOM 766 C CA . ASP A 1 99 ? 1.061 12.703 -8.75 1 98.31 99 ASP A CA 1
ATOM 767 C C . ASP A 1 99 ? 0.908 11.953 -7.426 1 98.31 99 ASP A C 1
ATOM 769 O O . ASP A 1 99 ? 1.864 11.844 -6.656 1 98.31 99 ASP A O 1
ATOM 773 N N . VAL A 1 100 ? -0.271 11.539 -7.18 1 98.75 100 VAL A N 1
ATOM 774 C CA . VAL A 1 100 ? -0.598 10.75 -5.992 1 98.75 100 VAL A CA 1
ATOM 775 C C . VAL A 1 100 ? -1.585 9.648 -6.359 1 98.75 100 VAL A C 1
ATOM 777 O O . VAL A 1 100 ? -2.424 9.82 -7.246 1 98.75 100 VAL A O 1
ATOM 780 N N . ARG A 1 101 ? -1.396 8.531 -5.805 1 98.81 101 ARG A N 1
ATOM 781 C CA . ARG A 1 101 ? -2.301 7.395 -5.965 1 98.81 101 ARG A CA 1
ATOM 782 C C . ARG A 1 101 ? -2.773 6.879 -4.609 1 98.81 101 ARG A C 1
ATOM 784 O O . ARG A 1 101 ? -1.963 6.633 -3.713 1 98.81 101 ARG A O 1
ATOM 791 N N . VAL A 1 102 ? -4.109 6.734 -4.473 1 98.88 102 VAL A N 1
ATOM 792 C CA . VAL A 1 102 ? -4.66 6.324 -3.188 1 98.88 102 VAL A CA 1
ATOM 793 C C . VAL A 1 102 ? -5.59 5.133 -3.379 1 98.88 102 VAL A C 1
ATOM 795 O O . VAL A 1 102 ? -6.48 5.16 -4.234 1 98.88 102 VAL A O 1
ATOM 798 N N . ILE A 1 103 ? -5.379 4.09 -2.643 1 98.88 103 ILE A N 1
ATOM 799 C CA . ILE A 1 103 ? -6.242 2.922 -2.537 1 98.88 103 ILE A CA 1
ATOM 800 C C . ILE A 1 103 ? -6.559 2.643 -1.069 1 98.88 103 ILE A C 1
ATOM 802 O O . ILE A 1 103 ? -5.652 2.607 -0.231 1 98.88 103 ILE A O 1
ATOM 806 N N . ASP A 1 104 ? -7.844 2.502 -0.756 1 98.88 104 ASP A N 1
ATOM 807 C CA . ASP A 1 104 ? -8.289 2.08 0.567 1 98.88 104 ASP A CA 1
ATOM 808 C C . ASP A 1 104 ? -9.008 0.731 0.502 1 98.88 104 ASP A C 1
ATOM 810 O O . ASP A 1 104 ? -9.797 0.486 -0.411 1 98.88 104 ASP A O 1
ATOM 814 N N . TYR A 1 105 ? -8.695 -0.06 1.546 1 98.81 105 TYR A N 1
ATOM 815 C CA . TYR A 1 105 ? -9.445 -1.309 1.549 1 98.81 105 TYR A CA 1
ATOM 816 C C . TYR A 1 105 ? -9.672 -1.803 2.973 1 98.81 105 TYR A C 1
ATOM 818 O O . TYR A 1 105 ? -8.945 -1.427 3.893 1 98.81 105 TYR A O 1
ATOM 826 N N . GLU A 1 106 ? -10.805 -2.545 3.1 1 98.19 106 GLU A N 1
ATOM 827 C CA . GLU A 1 106 ? -11.016 -3.42 4.25 1 98.19 106 GLU A CA 1
ATOM 828 C C . GLU A 1 106 ? -10.414 -4.801 4.008 1 98.19 106 GLU A C 1
ATOM 830 O O . GLU A 1 106 ? -10.664 -5.418 2.971 1 98.19 106 GLU A O 1
ATOM 835 N N . LYS A 1 107 ? -9.672 -5.254 4.969 1 96.12 107 LYS A N 1
ATOM 836 C CA . LYS A 1 107 ? -8.992 -6.535 4.793 1 96.12 107 LYS A CA 1
ATOM 837 C C . LYS A 1 107 ? -9.992 -7.652 4.488 1 96.12 107 LYS A C 1
ATOM 839 O O . LYS A 1 107 ? -10.977 -7.824 5.207 1 96.12 107 LYS A O 1
ATOM 844 N N . GLY A 1 108 ? -9.781 -8.281 3.398 1 93.81 108 GLY A N 1
ATOM 845 C CA . GLY A 1 108 ? -10.547 -9.469 3.064 1 93.81 108 GLY A CA 1
ATOM 846 C C . GLY A 1 108 ? -11.844 -9.156 2.34 1 93.81 108 GLY A C 1
ATOM 847 O O . GLY A 1 108 ? -12.656 -10.047 2.098 1 93.81 108 GLY A O 1
ATOM 848 N N . VAL A 1 109 ? -12.055 -7.938 2.057 1 95.62 109 VAL A N 1
ATOM 849 C CA . VAL A 1 109 ? -13.266 -7.559 1.327 1 95.62 109 VAL A CA 1
ATOM 850 C C . VAL A 1 109 ? -12.922 -7.309 -0.141 1 95.62 109 VAL A C 1
ATOM 852 O O . VAL A 1 109 ? -12.133 -6.414 -0.458 1 95.62 109 VAL A O 1
ATOM 855 N N . TYR A 1 110 ? -13.516 -8.156 -1.053 1 93.44 110 TYR A N 1
ATOM 856 C CA . TYR A 1 110 ? -13.242 -8.008 -2.479 1 93.44 110 TYR A CA 1
ATOM 857 C C . TYR A 1 110 ? -14.438 -8.469 -3.312 1 93.44 110 TYR A C 1
ATOM 859 O O . TYR A 1 110 ? -15.305 -9.195 -2.818 1 93.44 110 TYR A O 1
ATOM 867 N N . MET B 1 1 ? 16.531 -5.867 6.746 1 88.94 1 MET B N 1
ATOM 868 C CA . MET B 1 1 ? 15.406 -5.105 7.293 1 88.94 1 MET B CA 1
ATOM 869 C C . MET B 1 1 ? 14.109 -5.469 6.586 1 88.94 1 MET B C 1
ATOM 871 O O . MET B 1 1 ? 14.117 -5.879 5.422 1 88.94 1 MET B O 1
ATOM 875 N N . ALA B 1 2 ? 13.031 -5.336 7.293 1 96.38 2 ALA B N 1
ATOM 876 C CA . ALA B 1 2 ? 11.742 -5.758 6.754 1 96.38 2 ALA B CA 1
ATOM 877 C C . ALA B 1 2 ? 11.352 -4.922 5.539 1 96.38 2 ALA B C 1
ATOM 879 O O . ALA B 1 2 ? 11.742 -3.756 5.43 1 96.38 2 ALA B O 1
ATOM 880 N N . ILE B 1 3 ? 10.766 -5.539 4.59 1 98.69 3 ILE B N 1
ATOM 881 C CA . ILE B 1 3 ? 10.305 -4.871 3.379 1 98.69 3 ILE B CA 1
ATOM 882 C C . ILE B 1 3 ? 8.781 -4.91 3.318 1 98.69 3 ILE B C 1
ATOM 884 O O . ILE B 1 3 ? 8.172 -5.961 3.535 1 98.69 3 ILE B O 1
ATOM 888 N N . VAL B 1 4 ? 8.227 -3.748 3.129 1 98.88 4 VAL B N 1
ATOM 889 C CA . VAL B 1 4 ? 6.812 -3.678 2.797 1 98.88 4 VAL B CA 1
ATOM 890 C C . VAL B 1 4 ? 6.637 -3.609 1.281 1 98.88 4 VAL B C 1
ATOM 892 O O . VAL B 1 4 ? 7.23 -2.754 0.621 1 98.88 4 VAL B O 1
ATOM 895 N N . HIS B 1 5 ? 5.961 -4.57 0.744 1 98.94 5 HIS B N 1
ATOM 896 C CA . HIS B 1 5 ? 5.656 -4.727 -0.673 1 98.94 5 HIS B CA 1
ATOM 897 C C . HIS B 1 5 ? 4.207 -4.348 -0.968 1 98.94 5 HIS B C 1
ATOM 899 O O . HIS B 1 5 ? 3.285 -5.094 -0.631 1 98.94 5 HIS B O 1
ATOM 905 N N . ILE B 1 6 ? 4.004 -3.156 -1.597 1 98.94 6 ILE B N 1
ATOM 906 C CA . ILE B 1 6 ? 2.688 -2.691 -2.023 1 98.94 6 ILE B CA 1
ATOM 907 C C . ILE B 1 6 ? 2.459 -3.062 -3.486 1 98.94 6 ILE B C 1
ATOM 909 O O . ILE B 1 6 ? 3.32 -2.818 -4.336 1 98.94 6 ILE B O 1
ATOM 913 N N . VAL B 1 7 ? 1.334 -3.648 -3.762 1 98.94 7 VAL B N 1
ATOM 914 C CA . VAL B 1 7 ? 0.986 -3.93 -5.152 1 98.94 7 VAL B CA 1
ATOM 915 C C . VAL B 1 7 ? -0.467 -3.541 -5.41 1 98.94 7 VAL B C 1
ATOM 917 O O . VAL B 1 7 ? -1.364 -3.932 -4.656 1 98.94 7 VAL B O 1
ATOM 920 N N . LEU B 1 8 ? -0.693 -2.723 -6.371 1 98.88 8 LEU B N 1
ATOM 921 C CA . LEU B 1 8 ? -2.012 -2.318 -6.844 1 98.88 8 LEU B CA 1
ATOM 922 C C . LEU B 1 8 ? -2.332 -2.971 -8.188 1 98.88 8 LEU B C 1
ATOM 924 O O . LEU B 1 8 ? -1.467 -3.053 -9.062 1 98.88 8 LEU B O 1
ATOM 928 N N . PHE B 1 9 ? -3.576 -3.449 -8.344 1 98.88 9 PHE B N 1
ATOM 929 C CA . PHE B 1 9 ? -4.012 -4.062 -9.594 1 98.88 9 PHE B CA 1
ATOM 930 C C . PHE B 1 9 ? -5.188 -3.301 -10.188 1 98.88 9 PHE B C 1
ATOM 932 O O . PHE B 1 9 ? -6.133 -2.947 -9.477 1 98.88 9 PHE B O 1
ATOM 939 N N . LYS B 1 10 ? -5.082 -2.973 -11.445 1 98.75 10 LYS B N 1
ATOM 940 C CA . LYS B 1 10 ? -6.242 -2.615 -12.258 1 98.75 10 LYS B CA 1
ATOM 941 C C . LYS B 1 10 ? -6.859 -3.848 -12.906 1 98.75 10 LYS B C 1
ATOM 943 O O . LYS B 1 10 ? -6.5 -4.207 -14.031 1 98.75 10 LYS B O 1
ATOM 948 N N . LEU B 1 11 ? -7.77 -4.5 -12.211 1 98.75 11 LEU B N 1
ATOM 949 C CA . LEU B 1 11 ? -8.398 -5.699 -12.75 1 98.75 11 LEU B CA 1
ATOM 950 C C . LEU B 1 11 ? -9.32 -5.355 -13.914 1 98.75 11 LEU B C 1
ATOM 952 O O . LEU B 1 11 ? -9.953 -4.297 -13.914 1 98.75 11 LEU B O 1
ATOM 956 N N . LYS B 1 12 ? -9.367 -6.281 -14.797 1 98.56 12 LYS B N 1
ATOM 957 C CA . LYS B 1 12 ? -10.234 -6.07 -15.953 1 98.56 12 LYS B CA 1
ATOM 958 C C . LYS B 1 12 ? -11.695 -5.98 -15.539 1 98.56 12 LYS B C 1
ATOM 960 O O . LYS B 1 12 ? -12.156 -6.754 -14.695 1 98.56 12 LYS B O 1
ATOM 965 N N . SER B 1 13 ? -12.383 -5.055 -16.203 1 96.69 13 SER B N 1
ATOM 966 C CA . SER B 1 13 ? -13.773 -4.797 -15.844 1 96.69 13 SER B CA 1
ATOM 967 C C . SER B 1 13 ? -14.672 -5.965 -16.234 1 96.69 13 SER B C 1
ATOM 969 O O . SER B 1 13 ? -15.75 -6.141 -15.68 1 96.69 13 SER B O 1
ATOM 971 N N . ALA B 1 14 ? -14.227 -6.797 -17.109 1 97.62 14 ALA B N 1
ATOM 972 C CA . ALA B 1 14 ? -15.047 -7.879 -17.641 1 97.62 14 ALA B CA 1
ATOM 973 C C . ALA B 1 14 ? -15.047 -9.086 -16.703 1 97.62 14 ALA B C 1
ATOM 975 O O . ALA B 1 14 ? -15.859 -10 -16.859 1 97.62 14 ALA B O 1
ATOM 976 N N . LEU B 1 15 ? -14.148 -9.062 -15.75 1 97.88 15 LEU B N 1
ATOM 977 C CA . LEU B 1 15 ? -14.086 -10.195 -14.828 1 97.88 15 LEU B CA 1
ATOM 978 C C . LEU B 1 15 ? -15.391 -10.336 -14.047 1 97.88 15 LEU B C 1
ATOM 980 O O . LEU B 1 15 ? -15.961 -9.336 -13.609 1 97.88 15 LEU B O 1
ATOM 984 N N . SER B 1 16 ? -15.828 -11.594 -13.906 1 97.56 16 SER B N 1
ATOM 985 C CA . SER B 1 16 ? -16.969 -11.867 -13.047 1 97.56 16 SER B CA 1
ATOM 986 C C . SER B 1 16 ? -16.594 -11.727 -11.57 1 97.56 16 SER B C 1
ATOM 988 O O . SER B 1 16 ? -15.414 -11.656 -11.234 1 97.56 16 SER B O 1
ATOM 990 N N . GLU B 1 17 ? -17.625 -11.664 -10.758 1 96.31 17 GLU B N 1
ATOM 991 C CA . GLU B 1 17 ? -17.391 -11.617 -9.32 1 96.31 17 GLU B CA 1
ATOM 992 C C . GLU B 1 17 ? -16.594 -12.836 -8.852 1 96.31 17 GLU B C 1
ATOM 994 O O . GLU B 1 17 ? -15.719 -12.719 -7.992 1 96.31 17 GLU B O 1
ATOM 999 N N . THR B 1 18 ? -16.906 -13.945 -9.461 1 97.56 18 THR B N 1
ATOM 1000 C CA . THR B 1 18 ? -16.219 -15.18 -9.094 1 97.56 18 THR B CA 1
ATOM 1001 C C . THR B 1 18 ? -14.75 -15.117 -9.492 1 97.56 18 THR B C 1
ATOM 1003 O O . THR B 1 18 ? -13.875 -15.523 -8.727 1 97.56 18 THR B O 1
ATOM 1006 N N . GLU B 1 19 ? -14.469 -14.641 -10.641 1 98 19 GLU B N 1
ATOM 1007 C CA . GLU B 1 19 ? -13.086 -14.523 -11.109 1 98 19 GLU B CA 1
ATOM 1008 C C . GLU B 1 19 ? -12.297 -13.539 -10.25 1 98 19 GLU B C 1
ATOM 1010 O O . GLU B 1 19 ? -11.133 -13.781 -9.938 1 98 19 GLU B O 1
ATOM 1015 N N . ARG B 1 20 ? -12.945 -12.461 -9.914 1 97.81 20 ARG B N 1
ATOM 1016 C CA . ARG B 1 20 ? -12.305 -11.477 -9.039 1 97.81 20 ARG B CA 1
ATOM 1017 C C . ARG B 1 20 ? -11.969 -12.086 -7.68 1 97.81 20 ARG B C 1
ATOM 1019 O O . ARG B 1 20 ? -10.867 -11.898 -7.164 1 97.81 20 ARG B O 1
ATOM 1026 N N . LYS B 1 21 ? -12.93 -12.797 -7.164 1 97.62 21 LYS B N 1
ATOM 1027 C CA . LYS B 1 21 ? -12.719 -13.453 -5.879 1 97.62 21 LYS B CA 1
ATOM 1028 C C . LYS B 1 21 ? -11.578 -14.469 -5.965 1 97.62 21 LYS B C 1
ATOM 1030 O O . LYS B 1 21 ? -10.75 -14.555 -5.062 1 97.62 21 LYS B O 1
ATOM 1035 N N . GLU B 1 22 ? -11.586 -15.227 -6.996 1 98.19 22 GLU B N 1
ATOM 1036 C CA . GLU B 1 22 ? -10.523 -16.219 -7.199 1 98.19 22 GLU B CA 1
ATOM 1037 C C . GLU B 1 22 ? -9.156 -15.539 -7.258 1 98.19 22 GLU B C 1
ATOM 1039 O O . GLU B 1 22 ? -8.195 -16.031 -6.656 1 98.19 22 GLU B O 1
ATOM 1044 N N . PHE B 1 23 ? -9.086 -14.461 -8.023 1 98.62 23 PHE B N 1
ATOM 1045 C CA . PHE B 1 23 ? -7.848 -13.695 -8.117 1 98.62 23 PHE B CA 1
ATOM 1046 C C . PHE B 1 23 ? -7.363 -13.281 -6.734 1 98.62 23 PHE B C 1
ATOM 1048 O O . PHE B 1 23 ? -6.199 -13.5 -6.391 1 98.62 23 PHE B O 1
ATOM 1055 N N . CYS B 1 24 ? -8.266 -12.734 -5.93 1 98.5 24 CYS B N 1
ATOM 1056 C CA . CYS B 1 24 ? -7.902 -12.227 -4.609 1 98.5 24 CYS B CA 1
ATOM 1057 C C . CYS B 1 24 ? -7.512 -13.375 -3.68 1 98.5 24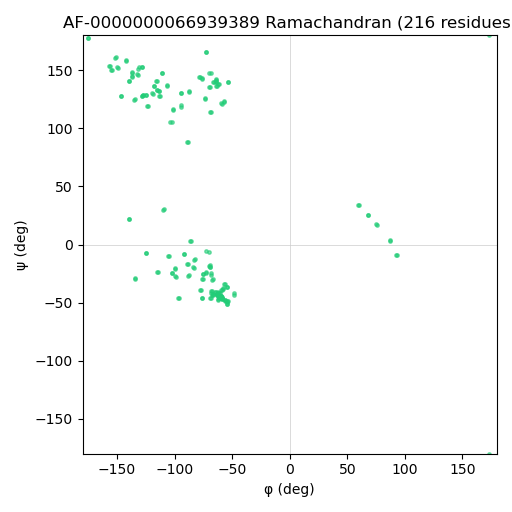 CYS B C 1
ATOM 1059 O O . CYS B 1 24 ? -6.566 -13.242 -2.898 1 98.5 24 CYS B O 1
ATOM 1061 N N . ASP B 1 25 ? -8.25 -14.5 -3.773 1 98.38 25 ASP B N 1
ATOM 1062 C CA . ASP B 1 25 ? -7.902 -15.672 -2.975 1 98.38 25 ASP B CA 1
ATOM 1063 C C . ASP B 1 25 ? -6.508 -16.188 -3.33 1 98.38 25 ASP B C 1
ATOM 1065 O O . ASP B 1 25 ? -5.727 -16.547 -2.445 1 98.38 25 ASP B O 1
ATOM 1069 N N . ASP B 1 26 ? -6.258 -16.266 -4.617 1 98.62 26 ASP B N 1
ATOM 1070 C CA . ASP B 1 26 ? -4.934 -16.688 -5.066 1 98.62 26 ASP B CA 1
ATOM 1071 C C . ASP B 1 26 ? -3.846 -15.789 -4.488 1 98.62 26 ASP B C 1
ATOM 1073 O O . ASP B 1 26 ? -2.848 -16.281 -3.953 1 98.62 26 ASP B O 1
ATOM 1077 N N . MET B 1 27 ? -4.043 -14.484 -4.598 1 98.69 27 MET B N 1
ATOM 1078 C CA . MET B 1 27 ? -3.072 -13.508 -4.113 1 98.69 27 MET B CA 1
ATOM 1079 C C . MET B 1 27 ? -2.822 -13.688 -2.619 1 98.69 27 MET B C 1
ATOM 1081 O O . MET B 1 27 ? -1.671 -13.75 -2.182 1 98.69 27 MET B O 1
ATOM 1085 N N . LEU B 1 28 ? -3.871 -13.812 -1.851 1 98.44 28 LEU B N 1
ATOM 1086 C CA . LEU B 1 28 ? -3.742 -13.859 -0.398 1 98.44 28 LEU B CA 1
ATOM 1087 C C . LEU B 1 28 ? -3.205 -15.219 0.052 1 98.44 28 LEU B C 1
ATOM 1089 O O . LEU B 1 28 ? -2.572 -15.32 1.105 1 98.44 28 LEU B O 1
ATOM 1093 N N . SER B 1 29 ? -3.428 -16.25 -0.741 1 98.38 29 SER B N 1
ATOM 1094 C CA . SER B 1 29 ? -2.943 -17.578 -0.4 1 98.38 29 SER B CA 1
ATOM 1095 C C . SER B 1 29 ? -1.424 -17.656 -0.486 1 98.38 29 SER B C 1
ATOM 1097 O O . SER B 1 29 ? -0.811 -18.578 0.062 1 98.38 29 SER B O 1
ATOM 1099 N N . LEU B 1 30 ? -0.785 -16.703 -1.224 1 98.75 30 LEU B N 1
ATOM 1100 C CA . LEU B 1 30 ? 0.664 -16.703 -1.394 1 98.75 30 LEU B CA 1
ATOM 1101 C C . LEU B 1 30 ? 1.37 -16.688 -0.042 1 98.75 30 LEU B C 1
ATOM 1103 O O . LEU B 1 30 ? 2.445 -17.281 0.108 1 98.75 30 LEU B O 1
ATOM 1107 N N . LYS B 1 31 ? 0.793 -16.016 0.948 1 98.62 31 LYS B N 1
ATOM 1108 C CA . LYS B 1 31 ? 1.383 -15.938 2.281 1 98.62 31 LYS B CA 1
ATOM 1109 C C . LYS B 1 31 ? 1.67 -17.328 2.842 1 98.62 31 LYS B C 1
ATOM 1111 O O . LYS B 1 31 ? 2.703 -17.547 3.48 1 98.62 31 LYS B O 1
ATOM 1116 N N . ASP B 1 32 ? 0.789 -18.25 2.541 1 98.19 32 ASP B N 1
ATOM 1117 C CA . ASP B 1 32 ? 0.89 -19.578 3.133 1 98.19 32 ASP B CA 1
ATOM 1118 C C . ASP B 1 32 ? 1.539 -20.562 2.164 1 98.19 32 ASP B C 1
ATOM 1120 O O . ASP B 1 32 ? 2.029 -21.609 2.576 1 98.19 32 ASP B O 1
ATOM 1124 N N . THR B 1 33 ? 1.516 -20.234 0.872 1 98.5 33 THR B N 1
ATOM 1125 C CA . THR B 1 33 ? 1.938 -21.234 -0.109 1 98.5 33 THR B CA 1
ATOM 1126 C C . THR B 1 33 ? 3.352 -20.938 -0.601 1 98.5 33 THR B C 1
ATOM 1128 O O . THR B 1 33 ? 4.02 -21.828 -1.149 1 98.5 33 THR B O 1
ATOM 1131 N N . CYS B 1 34 ? 3.811 -19.734 -0.549 1 98.75 34 CYS B N 1
ATOM 1132 C CA . CYS B 1 34 ? 5.207 -19.438 -0.843 1 98.75 34 CYS B CA 1
ATOM 1133 C C . CYS B 1 34 ? 6.121 -20 0.241 1 98.75 34 CYS B C 1
ATOM 1135 O O . CYS B 1 34 ? 6.117 -19.516 1.374 1 98.75 34 CYS B O 1
ATOM 1137 N N . ILE B 1 35 ? 6.938 -20.953 -0.076 1 97.88 35 ILE B N 1
ATOM 1138 C CA . ILE B 1 35 ? 7.809 -21.672 0.848 1 97.88 35 ILE B CA 1
ATOM 1139 C C . ILE B 1 35 ? 9.266 -21.359 0.534 1 97.88 35 ILE B C 1
ATOM 1141 O O . ILE B 1 35 ? 9.695 -21.453 -0.62 1 97.88 35 ILE B O 1
ATOM 1145 N N . HIS B 1 36 ? 9.93 -21.062 1.522 1 96.5 36 HIS B N 1
ATOM 1146 C CA . HIS B 1 36 ? 11.352 -20.766 1.338 1 96.5 36 HIS B CA 1
ATOM 1147 C C . HIS B 1 36 ? 12.125 -22.031 0.98 1 96.5 36 HIS B C 1
ATOM 1149 O O . HIS B 1 36 ? 11.977 -23.062 1.633 1 96.5 36 HIS B O 1
ATOM 1155 N N . PRO B 1 37 ? 12.984 -21.875 0.007 1 94.31 37 PRO B N 1
ATOM 1156 C CA . PRO B 1 37 ? 13.625 -23.094 -0.509 1 94.31 37 PRO B CA 1
ATOM 1157 C C . PRO B 1 37 ? 14.578 -23.734 0.499 1 94.31 37 PRO B C 1
ATOM 1159 O O . PRO B 1 37 ? 14.812 -24.938 0.454 1 94.31 37 PRO B O 1
ATOM 1162 N N . THR B 1 38 ? 15.141 -22.969 1.468 1 94.94 38 THR B N 1
ATOM 1163 C CA . THR B 1 38 ? 16.109 -23.516 2.408 1 94.94 38 THR B CA 1
ATOM 1164 C C . THR B 1 38 ? 15.438 -23.906 3.719 1 94.94 38 THR B C 1
ATOM 1166 O O . THR B 1 38 ? 15.625 -25.031 4.211 1 94.94 38 THR B O 1
ATOM 1169 N N . SER B 1 39 ? 14.609 -23.109 4.273 1 95.38 39 SER B N 1
ATOM 1170 C CA . SER B 1 39 ? 13.969 -23.375 5.559 1 95.38 39 SER B CA 1
ATOM 1171 C C . SER B 1 39 ? 12.75 -24.266 5.387 1 95.38 39 SER B C 1
ATOM 1173 O O . SER B 1 39 ? 12.25 -24.844 6.359 1 95.38 39 SER B O 1
ATOM 1175 N N . ASN B 1 40 ? 12.211 -24.328 4.191 1 96.38 40 ASN B N 1
ATOM 1176 C CA . ASN B 1 40 ? 11.016 -25.094 3.861 1 96.38 40 ASN B CA 1
ATOM 1177 C C . ASN B 1 40 ? 9.812 -24.641 4.668 1 96.38 40 ASN B C 1
ATOM 1179 O O . ASN B 1 40 ? 8.969 -25.438 5.055 1 96.38 40 ASN B O 1
ATOM 1183 N N . LYS B 1 41 ? 9.703 -23.406 4.965 1 97.44 41 LYS B N 1
ATOM 1184 C CA . LYS B 1 41 ? 8.602 -22.766 5.684 1 97.44 41 LYS B CA 1
ATOM 1185 C C . LYS B 1 41 ? 8.078 -21.562 4.922 1 97.44 41 LYS B C 1
ATOM 1187 O O . LYS B 1 41 ? 8.797 -20.953 4.129 1 97.44 41 LYS B O 1
ATOM 1192 N N . PRO B 1 42 ? 6.773 -21.281 5.16 1 98.19 42 PRO B N 1
ATOM 1193 C CA . PRO B 1 42 ? 6.324 -19.984 4.648 1 98.19 42 PRO B CA 1
ATOM 1194 C C . PRO B 1 42 ? 7.195 -18.828 5.129 1 98.19 42 PRO B C 1
ATOM 1196 O O . PRO B 1 42 ? 7.637 -18.812 6.281 1 98.19 42 PRO B O 1
ATOM 1199 N N . TYR B 1 43 ? 7.492 -17.844 4.25 1 98.31 43 TYR B N 1
ATOM 1200 C CA . TYR B 1 43 ? 8.453 -16.812 4.629 1 98.31 43 TYR B CA 1
ATOM 1201 C C . TYR B 1 43 ? 7.848 -15.422 4.477 1 98.31 43 TYR B C 1
ATOM 1203 O O . TYR B 1 43 ? 8.492 -14.422 4.789 1 98.31 43 TYR B O 1
ATOM 1211 N N . ILE B 1 44 ? 6.637 -15.312 3.904 1 98.69 44 ILE B N 1
ATOM 1212 C CA . ILE B 1 44 ? 5.906 -14.047 3.916 1 98.69 44 ILE B CA 1
ATOM 1213 C C . ILE B 1 44 ? 5.355 -13.781 5.312 1 98.69 44 ILE B C 1
ATOM 1215 O O . ILE B 1 44 ? 4.621 -14.609 5.867 1 98.69 44 ILE B O 1
ATOM 1219 N N . VAL B 1 45 ? 5.664 -12.641 5.879 1 98.56 45 VAL B N 1
ATOM 1220 C CA . VAL B 1 45 ? 5.367 -12.305 7.27 1 98.56 45 VAL B CA 1
ATOM 1221 C C . VAL B 1 45 ? 3.885 -11.961 7.41 1 98.56 45 VAL B C 1
ATOM 1223 O O . VAL B 1 45 ? 3.225 -12.414 8.352 1 98.56 45 VAL B O 1
ATOM 1226 N N . SER B 1 46 ? 3.383 -11.188 6.551 1 98.5 46 SER B N 1
ATOM 1227 C CA . SER B 1 46 ? 1.978 -10.797 6.555 1 98.5 46 SER B CA 1
ATOM 1228 C C . SER B 1 46 ? 1.507 -10.414 5.152 1 98.5 46 SER B C 1
ATOM 1230 O O . SER B 1 46 ? 2.316 -10.055 4.297 1 98.5 46 SER B O 1
ATOM 1232 N N . SER B 1 47 ? 0.272 -10.625 4.906 1 98.69 47 SER B N 1
ATOM 1233 C CA . SER B 1 47 ? -0.375 -10.281 3.645 1 98.69 47 SER B CA 1
ATOM 1234 C C . SER B 1 47 ? -1.827 -9.867 3.863 1 98.69 47 SER B C 1
ATOM 1236 O O . SER B 1 47 ? -2.572 -10.555 4.566 1 98.69 47 SER B O 1
ATOM 1238 N N . SER B 1 48 ? -2.178 -8.711 3.342 1 98.62 48 SER B N 1
ATOM 1239 C CA . SER B 1 48 ? -3.562 -8.258 3.385 1 98.62 48 SER B CA 1
ATOM 1240 C C . SER B 1 48 ? -3.947 -7.531 2.1 1 98.62 48 SER B C 1
ATOM 1242 O O . SER B 1 48 ? -3.078 -7.102 1.337 1 98.62 48 SER B O 1
ATOM 1244 N N . GLY B 1 49 ? -5.195 -7.461 1.807 1 98.5 49 GLY B N 1
ATOM 1245 C CA . GLY B 1 49 ? -5.672 -6.773 0.617 1 98.5 49 GLY B CA 1
ATOM 1246 C C . GLY B 1 49 ? -7.184 -6.707 0.531 1 98.5 49 GLY B C 1
ATOM 1247 O O . GLY B 1 49 ? -7.883 -7.188 1.425 1 98.5 49 GLY B O 1
ATOM 1248 N N . GLY B 1 50 ? -7.578 -6.012 -0.557 1 98.31 50 GLY B N 1
ATOM 1249 C CA . GLY B 1 50 ? -9.008 -5.867 -0.796 1 98.31 50 GLY B CA 1
ATOM 1250 C C . GLY B 1 50 ? -9.32 -4.934 -1.949 1 98.31 50 GLY B C 1
ATOM 1251 O O . GLY B 1 50 ? -8.422 -4.465 -2.645 1 98.31 50 GLY B O 1
ATOM 1252 N N . VAL B 1 51 ? -10.641 -4.828 -2.139 1 98.56 51 VAL B N 1
ATOM 1253 C CA . VAL B 1 51 ? -11.148 -3.926 -3.168 1 98.56 51 VAL B CA 1
ATOM 1254 C C . VAL B 1 51 ? -11.109 -2.488 -2.658 1 98.56 51 VAL B C 1
ATOM 1256 O O . VAL B 1 51 ? -11.375 -2.232 -1.481 1 98.56 51 VAL B O 1
ATOM 1259 N N . ASP B 1 52 ? -10.797 -1.562 -3.604 1 98.62 52 ASP B N 1
ATOM 1260 C CA . ASP B 1 52 ? -10.695 -0.151 -3.242 1 98.62 52 ASP B CA 1
ATOM 1261 C C . ASP B 1 52 ? -12.055 0.409 -2.822 1 98.62 52 ASP B C 1
ATOM 1263 O O . ASP B 1 52 ? -13.078 0.1 -3.438 1 98.62 52 ASP B O 1
ATOM 1267 N N . ASN B 1 53 ? -12.031 1.232 -1.799 1 98.56 53 ASN B N 1
ATOM 1268 C CA . ASN B 1 53 ? -13.219 1.979 -1.396 1 98.56 53 ASN B CA 1
ATOM 1269 C C . ASN B 1 53 ? -12.875 3.408 -0.986 1 98.56 53 ASN B C 1
ATOM 1271 O O . ASN B 1 53 ? -13.586 4.023 -0.19 1 98.56 53 ASN B O 1
ATOM 1275 N N . SER B 1 54 ? -11.734 3.912 -1.447 1 98.62 54 SER B N 1
ATOM 1276 C CA . SER B 1 54 ? -11.312 5.27 -1.116 1 98.62 54 SER B CA 1
ATOM 1277 C C . SER B 1 54 ? -12.289 6.301 -1.673 1 98.62 54 SER B C 1
ATOM 1279 O O . SER B 1 54 ? -12.688 6.223 -2.838 1 98.62 54 SER B O 1
ATOM 1281 N N . PRO B 1 55 ? -12.648 7.301 -0.902 1 98.19 55 PRO B N 1
ATOM 1282 C CA . PRO B 1 55 ? -13.523 8.367 -1.388 1 98.19 55 PRO B CA 1
ATOM 1283 C C . PRO B 1 55 ? -12.766 9.477 -2.104 1 98.19 55 PRO B C 1
ATOM 1285 O O . PRO B 1 55 ? -13.375 10.445 -2.578 1 98.19 55 PRO B O 1
ATOM 1288 N N . GLU B 1 56 ? -11.477 9.406 -2.301 1 97.81 56 GLU B N 1
ATOM 1289 C CA . GLU B 1 56 ? -10.656 10.555 -2.674 1 97.81 56 GLU B CA 1
ATOM 1290 C C . GLU B 1 56 ? -10.594 10.719 -4.191 1 97.81 56 GLU B C 1
ATOM 1292 O O . GLU B 1 56 ? -10.156 11.758 -4.691 1 97.81 56 GLU B O 1
ATOM 1297 N N . GLY B 1 57 ? -10.945 9.695 -4.891 1 97.81 57 GLY B N 1
ATOM 1298 C CA . GLY B 1 57 ? -10.961 9.805 -6.34 1 97.81 57 GLY B CA 1
ATOM 1299 C C . GLY B 1 57 ? -9.578 9.773 -6.957 1 97.81 57 GLY B C 1
ATOM 1300 O O . GLY B 1 57 ? -9.391 10.203 -8.094 1 97.81 57 GLY B O 1
ATOM 1301 N N . ALA B 1 58 ? -8.578 9.328 -6.223 1 98.25 58 ALA B N 1
ATOM 1302 C CA . ALA B 1 58 ? -7.195 9.336 -6.684 1 98.25 58 ALA B CA 1
ATOM 1303 C C . ALA B 1 58 ? -6.703 7.926 -6.977 1 98.25 58 ALA B C 1
ATOM 1305 O O . ALA B 1 58 ? -5.527 7.617 -6.781 1 98.25 58 ALA B O 1
ATOM 1306 N N . GLN B 1 59 ? -7.539 6.992 -7.387 1 98.19 59 GLN B N 1
ATOM 1307 C CA . GLN B 1 59 ? -7.168 5.594 -7.57 1 98.19 59 GLN B CA 1
ATOM 1308 C C . GLN B 1 59 ? -6.359 5.398 -8.852 1 98.19 59 GLN B C 1
ATOM 1310 O O . GLN B 1 59 ? -5.551 4.473 -8.945 1 98.19 59 GLN B O 1
ATOM 1315 N N . GLY B 1 60 ? -6.594 6.242 -9.906 1 97.62 60 GLY B N 1
ATOM 1316 C CA . GLY B 1 60 ? -5.906 6.102 -11.18 1 97.62 60 GLY B CA 1
ATOM 1317 C C . GLY B 1 60 ? -6.305 4.852 -11.938 1 97.62 60 GLY B C 1
ATOM 1318 O O . GLY B 1 60 ? -5.488 4.262 -12.648 1 97.62 60 GLY B O 1
ATOM 1319 N N . GLY B 1 61 ? -7.492 4.359 -11.68 1 98 61 GLY B N 1
ATOM 1320 C CA . GLY B 1 61 ? -7.996 3.195 -12.391 1 98 61 GLY B CA 1
ATOM 1321 C C . GLY B 1 61 ? -7.699 1.886 -11.688 1 98 61 GLY B C 1
ATOM 1322 O O . GLY B 1 61 ? -8.219 0.836 -12.07 1 98 61 GLY B O 1
ATOM 1323 N N . PHE B 1 62 ? -6.902 1.943 -10.664 1 98.81 62 PHE B N 1
ATOM 1324 C CA . PHE B 1 62 ? -6.609 0.721 -9.93 1 98.81 62 PHE B CA 1
ATOM 1325 C C . PHE B 1 62 ? -7.781 0.338 -9.031 1 98.81 62 PHE B C 1
ATOM 1327 O O . PHE B 1 62 ? -8.422 1.206 -8.43 1 98.81 62 PHE B O 1
ATOM 1334 N N . THR B 1 63 ? -8.039 -0.951 -8.898 1 98.69 63 THR B N 1
ATOM 1335 C CA . THR B 1 63 ? -9.281 -1.407 -8.297 1 98.69 63 THR B CA 1
ATOM 1336 C C . THR B 1 63 ? -9.008 -2.152 -6.992 1 98.69 63 THR B C 1
ATOM 1338 O O . THR B 1 63 ? -9.906 -2.316 -6.164 1 98.69 63 THR B O 1
ATOM 1341 N N . HIS B 1 64 ? -7.824 -2.686 -6.852 1 98.81 64 HIS B N 1
ATOM 1342 C CA . HIS B 1 64 ? -7.461 -3.494 -5.695 1 98.81 64 HIS B CA 1
ATOM 1343 C C . HIS B 1 64 ? -6.066 -3.141 -5.191 1 98.81 64 HIS B C 1
ATOM 1345 O O . HIS B 1 64 ? -5.191 -2.775 -5.977 1 98.81 64 HIS B O 1
ATOM 1351 N N . GLY B 1 65 ? -5.883 -3.258 -3.957 1 98.88 65 GLY B N 1
ATOM 1352 C CA . GLY B 1 65 ? -4.578 -3.088 -3.344 1 98.88 65 GLY B CA 1
ATOM 1353 C C . GLY B 1 65 ? -4.227 -4.195 -2.367 1 98.88 65 GLY B C 1
ATOM 1354 O O . GLY B 1 65 ? -5.102 -4.715 -1.672 1 98.88 65 GLY B O 1
ATOM 1355 N N . PHE B 1 66 ? -2.996 -4.523 -2.297 1 98.94 66 PHE B N 1
ATOM 1356 C CA . PHE B 1 66 ? -2.455 -5.516 -1.38 1 98.94 66 PHE B CA 1
ATOM 1357 C C . PHE B 1 66 ? -1.153 -5.027 -0.756 1 98.94 66 PHE B C 1
ATOM 1359 O O . PHE B 1 66 ? -0.374 -4.324 -1.406 1 98.94 66 PHE B O 1
ATOM 1366 N N . VAL B 1 67 ? -0.945 -5.383 0.495 1 98.88 67 VAL B N 1
ATOM 1367 C CA . VAL B 1 67 ? 0.274 -5.094 1.241 1 98.88 67 VAL B CA 1
ATOM 1368 C C . VAL B 1 67 ? 0.879 -6.391 1.77 1 98.88 67 VAL B C 1
ATOM 1370 O O . VAL B 1 67 ? 0.233 -7.121 2.523 1 98.88 67 VAL B O 1
ATOM 1373 N N . VAL B 1 68 ? 2.076 -6.66 1.345 1 98.88 68 VAL B N 1
ATOM 1374 C CA . VAL B 1 68 ? 2.818 -7.855 1.742 1 98.88 68 VAL B CA 1
ATOM 1375 C C . VAL B 1 68 ? 4.086 -7.449 2.488 1 98.88 68 VAL B C 1
ATOM 1377 O O . VAL B 1 68 ? 4.781 -6.516 2.084 1 98.88 68 VAL B O 1
ATOM 1380 N N . GLU B 1 69 ? 4.355 -8.133 3.553 1 98.81 69 GLU B N 1
ATOM 1381 C CA . GLU B 1 69 ? 5.57 -7.852 4.309 1 98.81 69 GLU B CA 1
ATOM 1382 C C . GLU B 1 69 ? 6.531 -9.039 4.27 1 98.81 69 GLU B C 1
ATOM 1384 O O . GLU B 1 69 ? 6.125 -10.18 4.496 1 98.81 69 GLU B O 1
ATOM 1389 N N . PHE B 1 70 ? 7.766 -8.695 3.986 1 98.69 70 PHE B N 1
ATOM 1390 C CA . PHE B 1 70 ? 8.859 -9.656 4.035 1 98.69 70 PHE B CA 1
ATOM 1391 C C . PHE B 1 70 ? 9.805 -9.344 5.191 1 98.69 70 PHE B C 1
ATOM 1393 O O . PHE B 1 70 ? 10 -8.18 5.543 1 98.69 70 PHE B O 1
ATOM 1400 N N . ALA B 1 71 ? 10.352 -10.391 5.723 1 97.31 71 ALA B N 1
ATOM 1401 C CA . ALA B 1 71 ? 11.266 -10.195 6.848 1 97.31 71 ALA B CA 1
ATOM 1402 C C . ALA B 1 71 ? 12.594 -9.602 6.383 1 97.31 71 ALA B C 1
ATOM 1404 O O . ALA B 1 71 ? 13.328 -9.016 7.18 1 97.31 71 ALA B O 1
ATOM 1405 N N . SER B 1 72 ? 12.898 -9.82 5.129 1 97.06 72 SER B N 1
ATOM 1406 C CA . SER B 1 72 ? 14.18 -9.344 4.625 1 97.06 72 SER B CA 1
ATOM 1407 C C . SER B 1 72 ? 14.102 -9.031 3.133 1 97.06 72 SER B C 1
ATOM 1409 O O . SER B 1 72 ? 13.172 -9.461 2.449 1 97.06 72 SER B O 1
ATOM 1411 N N . LYS B 1 73 ? 15.094 -8.227 2.705 1 97.69 73 LYS B N 1
ATOM 1412 C CA . LYS B 1 73 ? 15.242 -7.941 1.281 1 97.69 73 LYS B CA 1
ATOM 1413 C C . LYS B 1 73 ? 15.461 -9.227 0.485 1 97.69 73 LYS B C 1
ATOM 1415 O O . LYS B 1 73 ? 14.953 -9.359 -0.631 1 97.69 73 LYS B O 1
ATOM 1420 N N . GLU B 1 74 ? 16.234 -10.125 1.044 1 97.31 74 GLU B N 1
ATOM 1421 C CA . GLU B 1 74 ? 16.5 -11.398 0.385 1 97.31 74 GLU B CA 1
ATOM 1422 C C . GLU B 1 74 ? 15.211 -12.18 0.146 1 97.31 74 GLU B C 1
ATOM 1424 O O . GLU B 1 74 ? 15.023 -12.766 -0.92 1 97.31 74 GLU B O 1
ATOM 1429 N N . ASP B 1 75 ? 14.383 -12.211 1.141 1 98.12 75 ASP B N 1
ATOM 1430 C CA . ASP B 1 75 ? 13.102 -12.891 0.986 1 98.12 75 ASP B CA 1
ATOM 1431 C C . ASP B 1 75 ? 12.273 -12.266 -0.138 1 98.12 75 ASP B C 1
ATOM 1433 O O . ASP B 1 75 ? 11.703 -12.977 -0.969 1 98.12 75 ASP B O 1
ATOM 1437 N N . ARG B 1 76 ? 12.211 -10.922 -0.161 1 98.69 76 ARG B N 1
ATOM 1438 C CA . ARG B 1 76 ? 11.477 -10.219 -1.208 1 98.69 76 ARG B CA 1
ATOM 1439 C C . ARG B 1 76 ? 12.07 -10.516 -2.582 1 98.69 76 ARG B C 1
ATOM 1441 O O . ARG B 1 76 ? 11.336 -10.766 -3.539 1 98.69 76 ARG B O 1
ATOM 1448 N N . ASP B 1 77 ? 13.398 -10.484 -2.66 1 98.19 77 ASP B N 1
ATOM 1449 C CA . ASP B 1 77 ? 14.055 -10.734 -3.939 1 98.19 77 ASP B CA 1
ATOM 1450 C C . ASP B 1 77 ? 13.781 -12.156 -4.426 1 98.19 77 ASP B C 1
ATOM 1452 O O . ASP B 1 77 ? 13.547 -12.375 -5.617 1 98.19 77 ASP B O 1
ATOM 1456 N N . TYR B 1 78 ? 13.867 -13.117 -3.523 1 98.31 78 TYR B N 1
ATOM 1457 C CA . TYR B 1 78 ? 13.539 -14.492 -3.871 1 98.31 78 TYR B CA 1
ATOM 1458 C C . TYR B 1 78 ? 12.102 -14.602 -4.367 1 98.31 78 TYR B C 1
ATOM 1460 O O . TYR B 1 78 ? 11.844 -15.219 -5.406 1 98.31 78 TYR B O 1
ATOM 1468 N N . TYR B 1 79 ? 11.188 -13.984 -3.67 1 98.75 79 TYR B N 1
ATOM 1469 C CA . TYR B 1 79 ? 9.773 -13.961 -4.02 1 98.75 79 TYR B CA 1
ATOM 1470 C C . TYR B 1 79 ? 9.57 -13.453 -5.441 1 98.75 79 TYR B C 1
ATOM 1472 O O . TYR B 1 79 ? 8.922 -14.117 -6.254 1 98.75 79 TYR B O 1
ATOM 1480 N N . VAL B 1 80 ? 10.172 -12.359 -5.777 1 98.31 80 VAL B N 1
ATOM 1481 C CA . VAL B 1 80 ? 9.922 -11.656 -7.031 1 98.31 80 VAL B CA 1
ATOM 1482 C C . VAL B 1 80 ? 10.625 -12.375 -8.18 1 98.31 80 VAL B C 1
ATOM 1484 O O . VAL B 1 80 ? 10.031 -12.586 -9.242 1 98.31 80 VAL B O 1
ATOM 1487 N N . ALA B 1 81 ? 11.805 -12.867 -7.961 1 97.44 81 ALA B N 1
ATOM 1488 C CA . ALA B 1 81 ? 12.648 -13.305 -9.07 1 97.44 81 ALA B CA 1
ATOM 1489 C C . ALA B 1 81 ? 12.57 -14.82 -9.25 1 97.44 81 ALA B C 1
ATOM 1491 O O . ALA 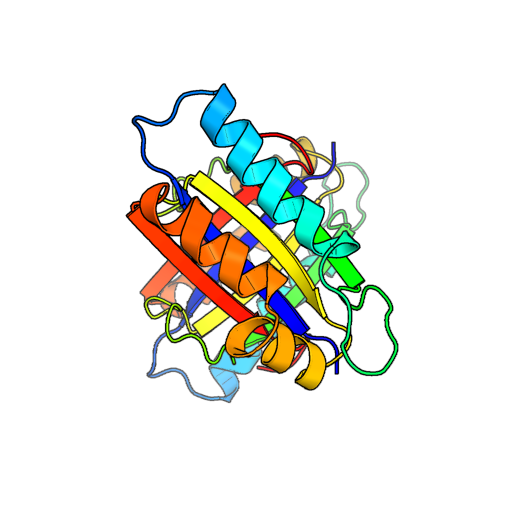B 1 81 ? 12.742 -15.336 -10.359 1 97.44 81 ALA B O 1
ATOM 1492 N N . THR B 1 82 ? 12.281 -15.594 -8.109 1 97.25 82 THR B N 1
ATOM 1493 C CA . THR B 1 82 ? 12.656 -17 -8.219 1 97.25 82 THR B CA 1
ATOM 1494 C C . THR B 1 82 ? 11.531 -17.891 -7.715 1 97.25 82 THR B C 1
ATOM 1496 O O . THR B 1 82 ? 11.383 -19.031 -8.164 1 97.25 82 THR B O 1
ATOM 1499 N N . ASP B 1 83 ? 10.719 -17.453 -6.797 1 98.5 83 ASP B N 1
ATOM 1500 C CA . ASP B 1 83 ? 9.734 -18.328 -6.168 1 98.5 83 ASP B CA 1
ATOM 1501 C C . ASP B 1 83 ? 8.773 -18.906 -7.203 1 98.5 83 ASP B C 1
ATOM 1503 O O . ASP B 1 83 ? 8.07 -18.172 -7.895 1 98.5 83 ASP B O 1
ATOM 1507 N N . PRO B 1 84 ? 8.727 -20.219 -7.285 1 98.12 84 PRO B N 1
ATOM 1508 C CA . PRO B 1 84 ? 7.902 -20.828 -8.328 1 98.12 84 PRO B CA 1
ATOM 1509 C C . PRO B 1 84 ? 6.406 -20.594 -8.117 1 98.12 84 PRO B C 1
ATOM 1511 O O . PRO B 1 84 ? 5.648 -20.516 -9.086 1 98.12 84 PRO B O 1
ATOM 1514 N N . ILE B 1 85 ? 6.02 -20.484 -6.895 1 98.5 85 ILE B N 1
ATOM 1515 C CA . ILE B 1 85 ? 4.609 -20.25 -6.594 1 98.5 85 ILE B CA 1
ATOM 1516 C C . ILE B 1 85 ? 4.199 -18.859 -7.059 1 98.5 85 ILE B C 1
ATOM 1518 O O . ILE B 1 85 ? 3.146 -18.688 -7.676 1 98.5 85 ILE B O 1
ATOM 1522 N N . HIS B 1 86 ? 5.008 -17.875 -6.746 1 98.62 86 HIS B N 1
ATOM 1523 C CA . HIS B 1 86 ? 4.723 -16.531 -7.219 1 98.62 86 HIS B CA 1
ATOM 1524 C C . HIS B 1 86 ? 4.75 -16.469 -8.742 1 98.62 86 HIS B C 1
ATOM 1526 O O . HIS B 1 86 ? 3.896 -15.812 -9.352 1 98.62 86 HIS B O 1
ATOM 1532 N N . GLN B 1 87 ? 5.711 -17.156 -9.359 1 98 87 GLN B N 1
ATOM 1533 C CA . GLN B 1 87 ? 5.773 -17.172 -10.812 1 98 87 GLN B CA 1
ATOM 1534 C C . GLN B 1 87 ? 4.516 -17.797 -11.406 1 98 87 GLN B C 1
ATOM 1536 O O . GLN B 1 87 ? 3.992 -17.328 -12.414 1 98 87 GLN B O 1
ATOM 1541 N N . ALA B 1 88 ? 4.062 -18.828 -10.828 1 98.38 88 ALA B N 1
ATOM 1542 C CA . ALA B 1 88 ? 2.83 -19.469 -11.281 1 98.38 88 ALA B CA 1
ATOM 1543 C C . ALA B 1 88 ? 1.639 -18.531 -11.133 1 98.38 88 ALA B C 1
ATOM 1545 O O . ALA B 1 88 ? 0.752 -18.5 -11.992 1 98.38 88 ALA B O 1
ATOM 1546 N N . PHE B 1 89 ? 1.605 -17.844 -10.023 1 98.62 89 PHE B N 1
ATOM 1547 C CA . PHE B 1 89 ? 0.565 -16.844 -9.812 1 98.62 89 PHE B CA 1
ATOM 1548 C C . PHE B 1 89 ? 0.551 -15.836 -10.953 1 98.62 89 PHE B C 1
ATOM 1550 O O . PHE B 1 89 ? -0.506 -15.547 -11.516 1 98.62 89 PHE B O 1
ATOM 1557 N N . VAL B 1 90 ? 1.69 -15.273 -11.273 1 98.12 90 VAL B N 1
ATOM 1558 C CA . VAL B 1 90 ? 1.802 -14.258 -12.32 1 98.12 90 VAL B CA 1
ATOM 1559 C C . VAL B 1 90 ? 1.335 -14.836 -13.656 1 98.12 90 VAL B C 1
ATOM 1561 O O . VAL B 1 90 ? 0.582 -14.195 -14.391 1 98.12 90 VAL B O 1
ATOM 1564 N N . LYS B 1 91 ? 1.745 -16.016 -13.961 1 98.06 91 LYS B N 1
ATOM 1565 C CA . LYS B 1 91 ? 1.361 -16.672 -15.211 1 98.06 91 LYS B CA 1
ATOM 1566 C C . LYS B 1 91 ? -0.147 -16.891 -15.273 1 98.06 91 LYS B C 1
ATOM 1568 O O . LYS B 1 91 ? -0.78 -16.594 -16.297 1 98.06 91 LYS B O 1
ATOM 1573 N N . LYS B 1 92 ? -0.728 -17.391 -14.258 1 98.25 92 LYS B N 1
ATOM 1574 C CA . LYS B 1 92 ? -2.152 -17.703 -14.195 1 98.25 92 LYS B CA 1
ATOM 1575 C C . LYS B 1 92 ? -2.996 -16.438 -14.25 1 98.25 92 LYS B C 1
ATOM 1577 O O . LYS B 1 92 ? -4.008 -16.375 -14.953 1 98.25 92 LYS B O 1
ATOM 1582 N N . ASN B 1 93 ? -2.553 -15.398 -13.492 1 98.5 93 ASN B N 1
ATOM 1583 C CA . ASN B 1 93 ? -3.443 -14.273 -13.234 1 98.5 93 ASN B CA 1
ATOM 1584 C C . ASN B 1 93 ? -3.062 -13.055 -14.07 1 98.5 93 ASN B C 1
ATOM 1586 O O . ASN B 1 93 ? -3.824 -12.086 -14.148 1 98.5 93 ASN B O 1
ATOM 1590 N N . GLY B 1 94 ? -1.918 -13.086 -14.727 1 97.94 94 GLY B N 1
ATOM 1591 C CA . GLY B 1 94 ? -1.45 -11.984 -15.562 1 97.94 94 GLY B CA 1
ATOM 1592 C C . GLY B 1 94 ? -2.51 -11.469 -16.516 1 97.94 94 GLY B C 1
ATOM 1593 O O . GLY B 1 94 ? -2.705 -10.258 -16.641 1 97.94 94 GLY B O 1
ATOM 1594 N N . PRO B 1 95 ? -3.264 -12.344 -17.141 1 97.88 95 PRO B N 1
ATOM 1595 C CA . PRO B 1 95 ? -4.27 -11.898 -18.125 1 97.88 95 PRO B CA 1
ATOM 1596 C C . PRO B 1 95 ? -5.469 -11.227 -17.453 1 97.88 95 PRO B C 1
ATOM 1598 O O . PRO B 1 95 ? -6.328 -10.672 -18.156 1 97.88 95 PRO B O 1
ATOM 1601 N N . ARG B 1 96 ? -5.586 -11.195 -16.172 1 98.44 96 ARG B N 1
ATOM 1602 C CA . ARG B 1 96 ? -6.789 -10.734 -15.492 1 98.44 96 ARG B CA 1
ATOM 1603 C C . ARG B 1 96 ? -6.707 -9.25 -15.18 1 98.44 96 ARG B C 1
ATOM 1605 O O . ARG B 1 96 ? -7.684 -8.648 -14.719 1 98.44 96 ARG B O 1
ATOM 1612 N N . PHE B 1 97 ? -5.562 -8.641 -15.391 1 98.38 97 PHE B N 1
ATOM 1613 C CA . PHE B 1 97 ? -5.469 -7.223 -15.07 1 98.38 97 PHE B CA 1
ATOM 1614 C C . PHE B 1 97 ? -4.848 -6.449 -16.219 1 98.38 97 PHE B C 1
ATOM 1616 O O . PHE B 1 97 ? -4.039 -6.992 -16.984 1 98.38 97 PHE B O 1
ATOM 1623 N N . ASP B 1 98 ? -5.258 -5.168 -16.297 1 98.44 98 ASP B N 1
ATOM 1624 C CA . ASP B 1 98 ? -4.789 -4.266 -17.344 1 98.44 98 ASP B CA 1
ATOM 1625 C C . ASP B 1 98 ? -3.496 -3.568 -16.938 1 98.44 98 ASP B C 1
ATOM 1627 O O . ASP B 1 98 ? -2.721 -3.129 -17.797 1 98.44 98 ASP B O 1
ATOM 1631 N N . ASP B 1 99 ? -3.299 -3.42 -15.641 1 98.31 99 ASP B N 1
ATOM 1632 C CA . ASP B 1 99 ? -2.156 -2.676 -15.117 1 98.31 99 ASP B CA 1
ATOM 1633 C C . ASP B 1 99 ? -1.826 -3.105 -13.688 1 98.31 99 ASP B C 1
ATOM 1635 O O . ASP B 1 99 ? -2.688 -3.623 -12.977 1 98.31 99 ASP B O 1
ATOM 1639 N N . VAL B 1 100 ? -0.612 -2.939 -13.344 1 98.75 100 VAL B N 1
ATOM 1640 C CA . VAL B 1 100 ? -0.119 -3.236 -12.008 1 98.75 100 VAL B CA 1
ATOM 1641 C C . VAL B 1 100 ? 0.874 -2.16 -11.57 1 98.75 100 VAL B C 1
ATOM 1643 O O . VAL B 1 100 ? 1.604 -1.609 -12.398 1 98.75 100 VAL B O 1
ATOM 1646 N N . ARG B 1 101 ? 0.803 -1.794 -10.359 1 98.81 101 ARG B N 1
ATOM 1647 C CA . ARG B 1 101 ? 1.737 -0.853 -9.75 1 98.81 101 ARG B CA 1
ATOM 1648 C C . ARG B 1 101 ? 2.379 -1.446 -8.5 1 98.81 101 ARG B C 1
ATOM 1650 O O . ARG B 1 101 ? 1.682 -1.958 -7.621 1 98.81 101 ARG B O 1
ATOM 1657 N N . VAL B 1 102 ? 3.721 -1.375 -8.461 1 98.88 102 VAL B N 1
ATOM 1658 C CA . VAL B 1 102 ? 4.43 -1.993 -7.344 1 98.88 102 VAL B CA 1
ATOM 1659 C C . VAL B 1 102 ? 5.387 -0.984 -6.715 1 98.88 102 VAL B C 1
ATOM 1661 O O . VAL B 1 102 ? 6.176 -0.346 -7.422 1 98.88 102 VAL B O 1
ATOM 1664 N N . ILE B 1 103 ? 5.312 -0.802 -5.434 1 98.88 103 ILE B N 1
ATOM 1665 C CA . ILE B 1 103 ? 6.238 -0.029 -4.613 1 98.88 103 ILE B CA 1
ATOM 1666 C C . ILE B 1 103 ? 6.723 -0.878 -3.441 1 98.88 103 ILE B C 1
ATOM 1668 O O . ILE B 1 103 ? 5.922 -1.501 -2.744 1 98.88 103 ILE B O 1
ATOM 1672 N N . ASP B 1 104 ? 8.039 -0.945 -3.271 1 98.88 104 ASP B N 1
ATOM 1673 C CA . ASP B 1 104 ? 8.648 -1.583 -2.107 1 98.88 104 ASP B CA 1
ATOM 1674 C C . ASP B 1 104 ? 9.406 -0.567 -1.26 1 98.88 104 ASP B C 1
ATOM 1676 O O . ASP B 1 104 ? 10.102 0.301 -1.795 1 98.88 104 ASP B O 1
ATOM 1680 N N . TYR B 1 105 ? 9.258 -0.785 0.067 1 98.88 105 TYR B N 1
ATOM 1681 C CA . TYR B 1 105 ? 10.07 0.112 0.886 1 98.88 105 TYR B CA 1
ATOM 1682 C C . TYR B 1 105 ? 10.477 -0.559 2.191 1 98.88 105 TYR B C 1
ATOM 1684 O O . TYR B 1 105 ? 9.836 -1.521 2.627 1 98.88 105 TYR B O 1
ATOM 1692 N N . GLU B 1 106 ? 11.648 -0.074 2.693 1 98.19 106 GLU B N 1
ATOM 1693 C CA . GLU B 1 106 ? 12.016 -0.284 4.09 1 98.19 106 GLU B CA 1
ATOM 1694 C C . GLU B 1 106 ? 11.453 0.82 4.98 1 98.19 106 GLU B C 1
ATOM 1696 O O . GLU B 1 106 ? 11.617 2.006 4.684 1 98.19 106 GLU B O 1
ATOM 1701 N N . LYS B 1 107 ? 10.844 0.41 6.047 1 96.31 107 LYS B N 1
ATOM 1702 C CA . LYS B 1 107 ? 10.203 1.392 6.922 1 96.31 107 LYS B CA 1
ATOM 1703 C C . LYS B 1 107 ? 11.211 2.432 7.406 1 96.31 107 LYS B C 1
ATOM 1705 O O . LYS B 1 107 ? 12.273 2.082 7.926 1 96.31 107 LYS B O 1
ATOM 1710 N N . GLY B 1 108 ? 10.906 3.65 7.141 1 94.19 108 GLY B N 1
ATOM 1711 C CA . GLY B 1 108 ? 11.688 4.75 7.68 1 94.19 108 GLY B CA 1
ATOM 1712 C C . GLY B 1 108 ? 12.883 5.113 6.816 1 94.19 108 GLY B C 1
ATOM 1713 O O . GLY B 1 108 ? 13.703 5.953 7.203 1 94.19 108 GLY B O 1
ATOM 1714 N N . VAL B 1 109 ? 13.016 4.473 5.719 1 95.94 109 VAL B N 1
ATOM 1715 C CA . VAL B 1 109 ? 14.125 4.785 4.82 1 95.94 109 VAL B CA 1
ATOM 1716 C C . VAL B 1 109 ? 13.625 5.656 3.67 1 95.94 109 VAL B C 1
ATOM 1718 O O . VAL B 1 109 ? 12.758 5.238 2.898 1 95.94 109 VAL B O 1
ATOM 1721 N N . TYR B 1 110 ? 14.148 6.926 3.6 1 93.94 110 TYR B N 1
ATOM 1722 C CA . TYR B 1 110 ? 13.742 7.836 2.535 1 93.94 110 TYR B CA 1
ATOM 1723 C C . TYR B 1 110 ? 14.836 8.852 2.234 1 93.94 110 TYR B C 1
ATOM 1725 O O . TYR B 1 110 ? 15.742 9.055 3.045 1 93.94 110 TYR B O 1
#

Sequence (220 aa):
MAIVHIVLFKLKSALSETERKEFCDDMLSLKDTCIHPTSNKPYIVSSSGGVDNSPEGAQGGFTHGFVVEFASKEDRDYYVATDPIHQAFVKKNGPRFDDVRVIDYEKGVYMAIVHIVLFKLKSALSETERKEFCDDMLSLKDTCIHPTSNKPYIVSSSGGVDNSPEGAQGGFTHGFVVEFASKEDRDYYVATDPIHQAFVKKNGPRFDDVRVIDYEKGVY